Protein AF-A0A848Y0J2-F1 (afdb_monomer_lite)

Radius of gyration: 20.8 Å; chains: 1; bounding box: 48×44×58 Å

Structure (mmCIF, N/CA/C/O backbone):
data_AF-A0A848Y0J2-F1
#
_entry.id   AF-A0A848Y0J2-F1
#
loop_
_atom_site.group_PDB
_atom_site.id
_atom_site.type_symbol
_atom_site.label_atom_id
_atom_site.label_alt_id
_atom_site.label_comp_id
_atom_site.label_asym_id
_atom_site.label_entity_id
_atom_site.label_seq_id
_atom_site.pdbx_PDB_ins_code
_atom_site.Cartn_x
_atom_site.Cartn_y
_atom_site.Cartn_z
_atom_site.occupancy
_atom_site.B_iso_or_equiv
_atom_site.auth_seq_id
_atom_site.auth_comp_id
_atom_site.auth_asym_id
_atom_site.auth_atom_id
_atom_site.pdbx_PDB_model_num
ATOM 1 N N . MET A 1 1 ? 10.340 27.818 -25.728 1.00 48.72 1 MET A N 1
ATOM 2 C CA . MET A 1 1 ? 9.865 27.566 -24.348 1.00 48.72 1 MET A CA 1
ATOM 3 C C . MET A 1 1 ? 10.819 26.654 -23.584 1.00 48.72 1 MET A C 1
ATOM 5 O O . MET A 1 1 ? 11.176 27.003 -22.471 1.00 48.72 1 MET A O 1
ATOM 9 N N . THR A 1 2 ? 11.301 25.561 -24.183 1.00 57.06 2 THR A N 1
ATOM 10 C CA . THR A 1 2 ? 12.218 24.580 -23.565 1.00 57.06 2 THR A CA 1
ATOM 11 C C . THR A 1 2 ? 13.546 25.175 -23.083 1.00 57.06 2 THR A C 1
ATOM 13 O O . THR A 1 2 ? 13.968 24.907 -21.967 1.00 57.06 2 THR A O 1
ATOM 16 N N . THR A 1 3 ? 14.158 26.064 -23.869 1.00 60.12 3 THR A N 1
ATOM 17 C CA . THR A 1 3 ? 15.457 26.686 -23.551 1.00 60.12 3 THR A CA 1
ATOM 18 C C . THR A 1 3 ? 15.403 27.657 -22.369 1.00 60.12 3 THR A C 1
ATOM 20 O O . THR A 1 3 ? 16.373 27.768 -21.634 1.00 60.12 3 THR A O 1
ATOM 23 N N . ALA A 1 4 ? 14.269 28.342 -22.171 1.00 64.88 4 ALA A N 1
ATOM 24 C CA . ALA A 1 4 ? 14.074 29.238 -21.028 1.00 64.88 4 ALA A CA 1
ATOM 25 C C . ALA A 1 4 ? 13.866 28.441 -19.729 1.00 64.88 4 ALA A C 1
ATOM 27 O O . ALA A 1 4 ? 14.497 28.740 -18.729 1.00 64.88 4 ALA A O 1
ATOM 28 N N . ARG A 1 5 ? 13.076 27.356 -19.775 1.00 72.69 5 ARG A N 1
ATOM 29 C CA . ARG A 1 5 ? 12.886 26.464 -18.617 1.00 72.69 5 ARG A CA 1
ATOM 30 C C . ARG A 1 5 ? 14.170 25.750 -18.193 1.00 72.69 5 ARG A C 1
ATOM 32 O O . ARG A 1 5 ? 14.392 25.583 -17.003 1.00 72.69 5 ARG A O 1
ATOM 39 N N . LEU A 1 6 ? 15.006 25.339 -19.151 1.00 78.19 6 LEU A N 1
ATOM 40 C CA . LEU A 1 6 ? 16.312 24.749 -18.845 1.00 78.19 6 LEU A CA 1
ATOM 41 C C . LEU A 1 6 ? 17.230 25.768 -18.159 1.00 78.19 6 LEU A C 1
ATOM 43 O O . LEU A 1 6 ? 17.868 25.432 -17.171 1.00 78.19 6 LEU A O 1
ATOM 47 N N . HIS A 1 7 ? 17.256 27.012 -18.647 1.00 82.88 7 HIS A N 1
ATOM 48 C CA . HIS A 1 7 ? 18.025 28.085 -18.017 1.00 82.88 7 HIS A CA 1
ATOM 49 C C . HIS A 1 7 ? 17.586 28.316 -16.562 1.00 82.88 7 HIS A C 1
ATOM 51 O O . HIS A 1 7 ? 18.431 28.321 -15.673 1.00 82.88 7 HIS A O 1
ATOM 57 N N . ASP A 1 8 ? 16.279 28.432 -16.311 1.00 82.38 8 ASP A N 1
ATOM 58 C CA . ASP A 1 8 ? 15.740 28.641 -14.959 1.00 82.38 8 ASP A CA 1
ATOM 59 C C . ASP A 1 8 ? 16.061 27.461 -14.017 1.00 82.38 8 ASP A C 1
ATOM 61 O O . ASP A 1 8 ? 16.362 27.661 -12.837 1.00 82.38 8 ASP A O 1
ATOM 65 N N . LEU A 1 9 ? 16.034 26.225 -14.536 1.00 77.38 9 LEU A N 1
ATOM 66 C CA . LEU A 1 9 ? 16.394 25.012 -13.793 1.00 77.38 9 LEU A CA 1
ATOM 67 C C . LEU A 1 9 ? 17.883 24.998 -13.417 1.00 77.38 9 LEU A C 1
ATOM 69 O O . LEU A 1 9 ? 18.218 24.738 -12.263 1.00 77.38 9 LEU A O 1
ATOM 73 N N . VAL A 1 10 ? 18.764 25.309 -14.373 1.00 81.50 10 VAL A N 1
ATOM 74 C CA . VAL A 1 10 ? 20.219 25.376 -14.160 1.00 81.50 10 VAL A CA 1
ATOM 75 C C . VAL A 1 10 ? 20.570 26.484 -13.168 1.00 81.50 10 VAL A C 1
ATOM 77 O O . VAL A 1 10 ? 21.342 26.247 -12.241 1.00 81.50 10 VAL A O 1
ATOM 80 N N . GLU A 1 11 ? 19.971 27.669 -13.305 1.00 85.19 11 GLU A N 1
ATOM 81 C CA . GLU A 1 11 ? 20.176 28.786 -12.376 1.00 85.19 11 GLU A CA 1
ATOM 82 C C . GLU A 1 11 ? 19.731 28.416 -10.951 1.00 85.19 11 GLU A C 1
ATOM 84 O O . GLU A 1 11 ? 20.454 28.667 -9.984 1.00 85.19 11 GLU A O 1
ATOM 89 N N . SER A 1 12 ? 18.583 27.746 -10.818 1.00 79.06 12 SER A N 1
ATOM 90 C CA . SER A 1 12 ? 18.070 27.282 -9.524 1.00 79.06 12 SER A CA 1
ATOM 91 C C . SER A 1 12 ? 18.973 26.219 -8.891 1.00 79.06 12 SER A C 1
ATOM 93 O O . SER A 1 12 ? 19.293 26.315 -7.706 1.00 79.06 12 SER A O 1
ATOM 95 N N . ALA A 1 13 ? 19.428 25.233 -9.671 1.00 77.75 13 ALA A N 1
ATOM 96 C CA . ALA A 1 13 ? 20.343 24.194 -9.202 1.00 77.75 13 ALA A CA 1
ATOM 97 C C . ALA A 1 13 ? 21.674 24.797 -8.723 1.00 77.75 13 ALA A C 1
ATOM 99 O O . ALA A 1 13 ? 22.128 24.494 -7.619 1.00 77.75 13 ALA A O 1
ATOM 100 N N . GLN A 1 14 ? 22.247 25.734 -9.489 1.00 81.69 14 GLN A N 1
ATOM 101 C CA . GLN A 1 14 ? 23.466 26.454 -9.111 1.00 81.69 14 GLN A CA 1
ATOM 102 C C . GLN A 1 14 ? 23.286 27.267 -7.825 1.00 81.69 14 GLN A C 1
ATOM 104 O O . GLN A 1 14 ? 24.146 27.220 -6.945 1.00 81.69 14 GLN A O 1
ATOM 109 N N . ALA A 1 15 ? 22.167 27.986 -7.687 1.00 77.56 15 ALA A N 1
ATOM 110 C CA . ALA A 1 15 ? 21.864 28.768 -6.489 1.00 77.56 15 ALA A CA 1
ATOM 111 C C . ALA A 1 15 ? 21.729 27.893 -5.231 1.00 77.56 15 ALA A C 1
ATOM 113 O O . ALA A 1 15 ? 22.078 28.330 -4.134 1.00 77.56 15 ALA A O 1
ATOM 114 N N . LEU A 1 16 ? 21.249 26.659 -5.394 1.00 76.44 16 LEU A N 1
ATOM 115 C CA . LEU A 1 16 ? 21.082 25.679 -4.321 1.00 76.44 16 LEU A CA 1
ATOM 116 C C . LEU A 1 16 ? 22.319 24.790 -4.106 1.00 76.44 16 LEU A C 1
ATOM 118 O O . LEU A 1 16 ? 22.338 24.000 -3.166 1.00 76.44 16 LEU A O 1
ATOM 122 N N . GLY A 1 17 ? 23.359 24.924 -4.937 1.00 77.31 17 GLY A N 1
ATOM 123 C CA . GLY A 1 17 ? 24.564 24.091 -4.871 1.00 77.31 17 GLY A CA 1
ATOM 124 C C . GLY A 1 17 ? 24.330 22.628 -5.267 1.00 77.31 17 GLY A C 1
ATOM 125 O O . GLY A 1 17 ? 25.071 21.756 -4.818 1.00 77.31 17 GLY A O 1
ATOM 126 N N . VAL A 1 18 ? 23.302 22.362 -6.075 1.00 73.75 18 VAL A N 1
ATOM 127 C CA . VAL A 1 18 ? 22.933 21.031 -6.574 1.00 73.75 18 VAL A CA 1
ATOM 128 C C . VAL A 1 18 ? 23.641 20.768 -7.905 1.00 73.75 18 VAL A C 1
ATOM 130 O O . VAL A 1 18 ? 23.617 21.610 -8.803 1.00 73.75 18 VAL A O 1
ATOM 133 N N . GLU A 1 19 ? 24.274 19.601 -8.037 1.00 75.94 19 GLU A N 1
ATOM 134 C CA . GLU A 1 19 ? 24.889 19.153 -9.292 1.00 75.94 19 GLU A CA 1
ATOM 135 C C . GLU A 1 19 ? 23.803 18.671 -10.267 1.00 75.94 19 GLU A C 1
ATOM 137 O O . GLU A 1 19 ? 22.929 17.890 -9.895 1.00 75.94 19 GLU A O 1
ATOM 142 N N . LEU A 1 20 ? 23.848 19.154 -11.511 1.00 76.38 20 LEU A N 1
ATOM 143 C CA . LEU A 1 20 ? 22.883 18.830 -12.560 1.00 76.38 20 LEU A CA 1
ATOM 144 C C . LEU A 1 20 ? 23.630 18.556 -13.869 1.00 76.38 20 LEU A C 1
ATOM 146 O O . LEU A 1 20 ? 24.424 19.390 -14.307 1.00 76.38 20 LEU A O 1
ATOM 150 N N . ASP A 1 21 ? 23.346 17.426 -14.516 1.00 80.00 21 ASP A N 1
ATOM 151 C CA . ASP A 1 21 ? 23.777 17.190 -15.895 1.00 80.00 21 ASP A CA 1
ATOM 152 C C . ASP A 1 21 ? 22.840 17.950 -16.845 1.00 80.00 21 ASP A C 1
ATOM 154 O O . ASP A 1 21 ? 21.666 17.610 -17.014 1.00 80.00 21 ASP A O 1
ATOM 158 N N . GLU A 1 22 ? 23.349 19.027 -17.445 1.00 79.25 22 GLU A N 1
ATOM 159 C CA . GLU A 1 22 ? 22.557 19.895 -18.321 1.00 79.25 22 GLU A CA 1
ATOM 160 C C . GLU A 1 22 ? 22.029 19.165 -19.563 1.00 79.25 22 GLU A C 1
ATOM 162 O O . GLU A 1 22 ? 20.956 19.511 -20.061 1.00 79.25 22 GLU A O 1
ATOM 167 N N . GLN A 1 23 ? 22.759 18.164 -20.067 1.00 76.62 23 GLN A N 1
ATOM 168 C CA . GLN A 1 23 ? 22.362 17.419 -21.256 1.00 76.62 23 GLN A CA 1
ATOM 169 C C . GLN A 1 23 ? 21.233 16.443 -20.923 1.00 76.62 23 GLN A C 1
ATOM 171 O O . GLN A 1 23 ? 20.231 16.413 -21.636 1.00 76.62 23 GLN A O 1
ATOM 176 N N . GLU A 1 24 ? 21.346 15.707 -19.817 1.00 72.56 24 GLU A N 1
ATOM 177 C CA . GLU A 1 24 ? 20.284 14.813 -19.345 1.00 72.56 24 GLU A CA 1
ATOM 178 C C . GLU A 1 24 ? 19.013 15.599 -18.986 1.00 72.56 24 GLU A C 1
ATOM 180 O O . GLU A 1 24 ? 17.907 15.219 -19.382 1.00 72.56 24 GLU A O 1
ATOM 185 N N . ALA A 1 25 ? 19.161 16.756 -18.332 1.00 72.31 25 ALA A N 1
ATOM 186 C CA . ALA A 1 25 ? 18.047 17.651 -18.029 1.00 72.31 25 ALA A CA 1
ATOM 187 C C . ALA A 1 25 ? 17.377 18.204 -19.301 1.00 72.31 25 ALA A C 1
ATOM 189 O O . ALA A 1 25 ? 16.146 18.291 -19.373 1.00 72.31 25 ALA A O 1
ATOM 190 N N . ALA A 1 26 ? 18.162 18.566 -20.321 1.00 77.00 26 ALA A N 1
ATOM 191 C CA . ALA A 1 26 ? 17.641 19.026 -21.606 1.00 77.00 26 ALA A CA 1
ATOM 192 C C . ALA A 1 26 ? 16.875 17.920 -22.344 1.00 77.00 26 ALA A C 1
ATOM 194 O O . ALA A 1 26 ? 15.781 18.176 -22.857 1.00 77.00 26 ALA A O 1
ATOM 195 N N . ASP A 1 27 ? 17.417 16.701 -22.367 1.00 71.00 27 ASP A N 1
ATOM 196 C CA . ASP A 1 27 ? 16.794 15.538 -22.999 1.00 71.00 27 ASP A CA 1
ATOM 197 C C . ASP A 1 27 ? 15.482 15.165 -22.289 1.00 71.00 27 ASP A C 1
ATOM 199 O O . ASP A 1 27 ? 14.464 14.914 -22.942 1.00 71.00 27 ASP A O 1
ATOM 203 N N . TRP A 1 28 ? 15.460 15.235 -20.955 1.00 70.31 28 TRP A N 1
ATOM 204 C CA . TRP A 1 28 ? 14.254 15.042 -20.151 1.00 70.31 28 TRP A CA 1
ATOM 205 C C . TRP A 1 28 ? 13.188 16.115 -20.437 1.00 70.31 28 TRP A C 1
ATOM 207 O O . TRP A 1 28 ? 12.040 15.783 -20.745 1.00 70.31 28 TRP A O 1
ATOM 217 N N . LEU A 1 29 ? 13.558 17.403 -20.448 1.00 72.12 29 LEU A N 1
ATOM 218 C CA . LEU A 1 29 ? 12.645 18.507 -20.785 1.00 72.12 29 LEU A CA 1
ATOM 219 C C . LEU A 1 29 ? 12.117 18.421 -22.224 1.00 72.12 29 LEU A C 1
ATOM 221 O O . LEU A 1 29 ? 10.979 18.818 -22.496 1.00 72.12 29 LEU A O 1
ATOM 225 N N . ALA A 1 30 ? 12.930 17.938 -23.163 1.00 72.06 30 ALA A N 1
ATOM 226 C CA . ALA A 1 30 ? 12.500 17.698 -24.534 1.00 72.06 30 ALA A CA 1
ATOM 227 C C . ALA A 1 30 ? 11.462 16.570 -24.588 1.00 72.06 30 ALA A C 1
ATOM 229 O O . ALA A 1 30 ? 10.410 16.747 -25.201 1.00 72.06 30 ALA A O 1
ATOM 230 N N . ALA A 1 31 ? 11.708 15.463 -23.880 1.00 65.94 31 ALA A N 1
ATOM 231 C CA . ALA A 1 31 ? 10.774 14.349 -23.795 1.00 65.94 31 ALA A CA 1
ATOM 232 C C . ALA A 1 31 ? 9.436 14.752 -23.152 1.00 65.94 31 ALA A C 1
ATOM 234 O O . ALA A 1 31 ? 8.394 14.277 -23.600 1.00 65.94 31 ALA A O 1
ATOM 235 N N . MET A 1 32 ? 9.434 15.642 -22.154 1.00 62.00 32 MET A N 1
ATOM 236 C CA . MET A 1 32 ? 8.211 16.135 -21.503 1.00 62.00 32 MET A CA 1
ATOM 237 C C . MET A 1 32 ? 7.347 17.070 -22.358 1.00 62.00 32 MET A C 1
ATOM 239 O O . MET A 1 32 ? 6.159 17.197 -22.087 1.00 62.00 32 MET A O 1
ATOM 243 N N . ASN A 1 33 ? 7.917 17.761 -23.351 1.00 64.12 33 ASN A N 1
ATOM 244 C CA . ASN A 1 33 ? 7.161 18.686 -24.212 1.00 64.12 33 ASN A CA 1
ATOM 245 C C . ASN A 1 33 ? 6.452 17.986 -25.382 1.00 64.12 33 ASN A C 1
ATOM 247 O O . ASN A 1 33 ? 5.799 18.655 -26.185 1.00 64.12 33 ASN A O 1
ATOM 251 N N . ASP A 1 34 ? 6.605 16.670 -25.505 1.00 58.62 34 ASP A N 1
ATOM 252 C CA . ASP A 1 34 ? 5.890 15.879 -26.497 1.00 58.62 34 ASP A CA 1
ATOM 253 C C . ASP A 1 34 ? 4.421 15.709 -26.076 1.00 58.62 34 ASP A C 1
ATOM 255 O O . ASP A 1 34 ? 4.135 15.457 -24.907 1.00 58.62 34 ASP A O 1
ATOM 259 N N . ALA A 1 35 ? 3.478 15.835 -27.012 1.00 47.31 35 ALA A N 1
ATOM 260 C CA . ALA A 1 35 ? 2.038 15.791 -26.719 1.00 47.31 35 ALA A CA 1
ATOM 261 C C . ALA A 1 35 ? 1.569 14.416 -26.191 1.00 47.31 35 ALA A C 1
ATOM 263 O O . ALA A 1 35 ? 0.474 14.297 -25.651 1.00 47.31 35 ALA A O 1
ATOM 264 N N . GLU A 1 36 ? 2.411 13.387 -26.313 1.00 51.53 36 GLU A N 1
ATOM 265 C CA . GLU A 1 36 ? 2.214 12.050 -25.740 1.00 51.53 36 GLU A CA 1
ATOM 266 C C . GLU A 1 36 ? 2.763 11.909 -24.302 1.00 51.53 36 GLU A C 1
ATOM 268 O O . GLU A 1 36 ? 2.756 10.813 -23.744 1.00 51.53 36 GLU A O 1
ATOM 273 N N . ALA A 1 37 ? 3.256 12.983 -23.669 1.00 52.59 37 ALA A N 1
ATOM 274 C CA . ALA A 1 37 ? 3.817 12.940 -22.313 1.00 52.59 37 ALA A CA 1
ATOM 275 C C . ALA A 1 37 ? 2.802 12.561 -21.217 1.00 52.59 37 ALA A C 1
ATOM 277 O O . ALA A 1 37 ? 3.225 12.046 -20.184 1.00 52.59 37 ALA A O 1
ATOM 278 N N . GLU A 1 38 ? 1.502 12.756 -21.464 1.00 55.62 38 GLU A N 1
ATOM 279 C CA . GLU A 1 38 ? 0.394 12.348 -20.579 1.00 55.62 38 GLU A CA 1
ATOM 280 C C . GLU A 1 38 ? -0.001 10.868 -20.747 1.00 55.62 38 GLU A C 1
ATOM 282 O O . GLU A 1 38 ? -0.861 10.349 -20.032 1.00 55.62 38 GLU A O 1
ATOM 287 N N . ALA A 1 39 ? 0.599 10.159 -21.708 1.00 67.62 39 ALA A N 1
ATOM 288 C CA . ALA A 1 39 ? 0.189 8.804 -22.032 1.00 67.62 39 ALA A CA 1
ATOM 289 C C . ALA A 1 39 ? 0.731 7.780 -21.025 1.00 67.62 39 ALA A C 1
ATOM 291 O O . ALA A 1 39 ? 1.914 7.751 -20.667 1.00 67.62 39 ALA A O 1
ATOM 292 N N . LEU A 1 40 ? -0.148 6.861 -20.631 1.00 83.56 40 LEU A N 1
ATOM 293 C CA . LEU A 1 40 ? 0.242 5.579 -20.063 1.00 83.56 40 LEU A CA 1
ATOM 294 C C . LEU A 1 40 ? 1.104 4.825 -21.083 1.00 83.56 40 LEU A C 1
ATOM 296 O O . LEU A 1 40 ? 0.686 4.624 -22.224 1.00 83.56 40 LEU A O 1
ATOM 300 N N . GLN A 1 41 ? 2.283 4.372 -20.672 1.00 88.12 41 GLN A N 1
ATOM 301 C CA . GLN A 1 41 ? 3.187 3.610 -21.525 1.00 88.12 41 GLN A CA 1
ATOM 302 C C . GLN A 1 41 ? 3.392 2.201 -20.964 1.00 88.12 41 GLN A C 1
ATOM 304 O O . GLN A 1 41 ? 3.408 1.983 -19.753 1.00 88.12 41 GLN A O 1
ATOM 309 N N . VAL A 1 42 ? 3.537 1.231 -21.867 1.00 88.75 42 VAL A N 1
ATOM 310 C CA . VAL A 1 42 ? 3.822 -0.168 -21.537 1.00 88.75 42 VAL A CA 1
ATOM 311 C C . VAL A 1 42 ? 5.205 -0.524 -22.063 1.00 88.75 42 VAL A C 1
ATOM 313 O O . VAL A 1 42 ? 5.462 -0.440 -23.264 1.00 88.75 42 VAL A O 1
ATOM 316 N N . ASP A 1 43 ? 6.080 -0.977 -21.174 1.00 91.44 43 ASP A N 1
ATOM 317 C CA . ASP A 1 43 ? 7.326 -1.639 -21.535 1.00 91.44 43 ASP A CA 1
ATOM 318 C C . ASP A 1 43 ? 7.070 -3.149 -21.614 1.00 91.44 43 ASP A C 1
ATOM 320 O O . ASP A 1 43 ? 7.154 -3.895 -20.631 1.00 91.44 43 ASP A O 1
ATOM 324 N N . ALA A 1 44 ? 6.732 -3.608 -22.818 1.00 88.31 44 ALA A N 1
ATOM 325 C CA . ALA A 1 44 ? 6.452 -5.015 -23.077 1.00 88.31 44 ALA A CA 1
ATOM 326 C C . ALA A 1 44 ? 7.687 -5.918 -22.907 1.00 88.31 44 ALA A C 1
ATOM 328 O O . ALA A 1 44 ? 7.527 -7.106 -22.634 1.00 88.31 44 ALA A O 1
ATOM 329 N N . ALA A 1 45 ? 8.904 -5.381 -23.058 1.00 91.50 45 ALA A N 1
ATOM 330 C CA . ALA A 1 45 ? 10.129 -6.167 -22.935 1.00 91.50 45 ALA A CA 1
ATOM 331 C C . ALA A 1 45 ? 10.385 -6.576 -21.479 1.00 91.50 45 ALA A C 1
ATOM 333 O O . ALA A 1 45 ? 10.834 -7.693 -21.219 1.00 91.50 45 ALA A O 1
ATOM 334 N N . HIS A 1 46 ? 10.052 -5.696 -20.534 1.00 93.81 46 HIS A N 1
ATOM 335 C CA . HIS A 1 46 ? 10.251 -5.940 -19.104 1.00 93.81 46 HIS A CA 1
ATOM 336 C C . HIS A 1 46 ? 8.955 -6.297 -18.356 1.00 93.81 46 HIS A C 1
ATOM 338 O O . HIS A 1 46 ? 9.005 -6.765 -17.212 1.00 93.81 46 HIS A O 1
ATOM 344 N N . GLY A 1 47 ? 7.797 -6.148 -19.005 1.00 93.69 47 GLY A N 1
ATOM 345 C CA . GLY A 1 47 ? 6.486 -6.459 -18.437 1.00 93.69 47 GLY A CA 1
ATOM 346 C C . GLY A 1 47 ? 6.074 -5.469 -17.351 1.00 93.69 47 GLY A C 1
ATOM 347 O O . GLY A 1 47 ? 5.508 -5.882 -16.342 1.00 93.69 47 GLY A O 1
ATOM 348 N N . VAL A 1 48 ? 6.415 -4.192 -17.532 1.00 95.38 48 VAL A N 1
ATOM 349 C CA . VAL A 1 48 ? 6.054 -3.090 -16.628 1.00 95.38 48 VAL A CA 1
ATOM 350 C C . VAL A 1 48 ? 5.281 -2.023 -17.392 1.00 95.38 48 VAL A C 1
ATOM 352 O O . VAL A 1 48 ? 5.329 -1.966 -18.622 1.00 95.38 48 VAL A O 1
ATOM 355 N N . PHE A 1 49 ? 4.546 -1.181 -16.678 1.00 93.94 49 PHE A N 1
ATOM 356 C CA . PHE A 1 49 ? 3.847 -0.046 -17.273 1.00 93.94 49 PHE A CA 1
ATOM 357 C C . PHE A 1 49 ? 3.727 1.096 -16.264 1.00 93.94 49 PHE A C 1
ATOM 359 O O . PHE A 1 49 ? 3.924 0.897 -15.070 1.00 93.94 49 PHE A O 1
ATOM 366 N N . GLY A 1 50 ? 3.411 2.295 -16.729 1.00 91.75 50 GLY A N 1
ATOM 367 C CA . GLY A 1 50 ? 3.279 3.461 -15.863 1.00 91.75 50 GLY A CA 1
ATOM 368 C C . GLY A 1 50 ? 3.133 4.735 -16.671 1.00 91.75 50 GLY A C 1
ATOM 369 O O . GLY A 1 50 ? 3.075 4.703 -17.905 1.00 91.75 50 GLY A O 1
ATOM 370 N N . HIS A 1 51 ? 3.069 5.865 -15.977 1.00 88.19 51 HIS A N 1
ATOM 371 C CA . HIS A 1 51 ? 3.101 7.157 -16.648 1.00 88.19 51 HIS A CA 1
ATOM 372 C C . HIS A 1 51 ? 4.418 7.299 -17.430 1.00 88.19 51 HIS A C 1
ATOM 374 O O . HIS A 1 51 ? 5.481 6.934 -16.920 1.00 88.19 51 HIS A O 1
ATOM 380 N N . ARG A 1 52 ? 4.374 7.830 -18.660 1.00 84.31 52 ARG A N 1
ATOM 381 C CA . ARG A 1 52 ? 5.558 7.933 -19.535 1.00 84.31 52 ARG A CA 1
ATOM 382 C C . ARG A 1 52 ? 6.749 8.599 -18.846 1.00 84.31 52 ARG A C 1
ATOM 384 O O . ARG A 1 52 ? 7.870 8.120 -18.970 1.00 84.31 52 ARG A O 1
ATOM 391 N N . VAL A 1 53 ? 6.508 9.668 -18.084 1.00 82.06 53 VAL A N 1
ATOM 392 C CA . VAL A 1 53 ? 7.568 10.368 -17.332 1.00 82.06 53 VAL A CA 1
ATOM 393 C C . VAL A 1 53 ? 8.254 9.447 -16.315 1.00 82.06 53 VAL A C 1
ATOM 395 O O . VAL A 1 53 ? 9.479 9.443 -16.249 1.00 82.06 53 VAL A O 1
ATOM 398 N N . ALA A 1 54 ? 7.497 8.626 -15.580 1.00 86.38 54 ALA A N 1
ATOM 399 C CA . ALA A 1 54 ? 8.066 7.673 -14.627 1.00 86.38 54 ALA A CA 1
ATOM 400 C C . ALA A 1 54 ? 8.868 6.571 -15.342 1.00 86.38 54 ALA A C 1
ATOM 402 O O . ALA A 1 54 ? 9.966 6.218 -14.922 1.00 86.38 54 ALA A O 1
ATOM 403 N N . LEU A 1 55 ? 8.368 6.063 -16.474 1.00 88.25 55 LEU A N 1
ATOM 404 C CA . LEU A 1 55 ? 9.069 5.028 -17.241 1.00 88.25 55 LEU A CA 1
ATOM 405 C C . LEU A 1 55 ? 10.346 5.520 -17.931 1.00 88.25 55 LEU A C 1
ATOM 407 O O . LEU A 1 55 ? 11.276 4.731 -18.100 1.00 88.25 55 LEU A O 1
ATOM 411 N N . LEU A 1 56 ? 10.423 6.798 -18.309 1.00 86.12 56 LEU A N 1
ATOM 412 C CA . LEU A 1 56 ? 11.653 7.386 -18.851 1.00 86.12 56 LEU A CA 1
ATOM 413 C C . LEU A 1 56 ? 12.801 7.349 -17.836 1.00 86.12 56 LEU A C 1
ATOM 415 O O . LEU A 1 56 ? 13.946 7.131 -18.236 1.00 86.12 56 LEU A O 1
ATOM 419 N N . ASP A 1 57 ? 12.487 7.524 -16.553 1.00 84.69 57 ASP A N 1
ATOM 420 C CA . ASP A 1 57 ? 13.443 7.518 -15.442 1.00 84.69 57 ASP A CA 1
ATOM 421 C C . ASP A 1 57 ? 13.677 6.114 -14.844 1.00 84.69 57 ASP A C 1
ATOM 423 O O . ASP A 1 57 ? 14.645 5.868 -14.128 1.00 84.69 57 ASP A O 1
ATOM 427 N N . PHE A 1 58 ? 12.827 5.138 -15.161 1.00 88.50 58 PHE A N 1
ATOM 428 C CA . PHE A 1 58 ? 12.953 3.783 -14.631 1.00 88.50 58 PHE A CA 1
ATOM 429 C C . PHE A 1 58 ? 14.166 3.025 -15.223 1.00 88.50 58 PHE A C 1
ATOM 431 O O . PHE A 1 58 ? 14.414 3.035 -16.437 1.00 88.50 58 PHE A O 1
ATOM 438 N N . ASP A 1 59 ? 14.932 2.330 -14.368 1.00 88.31 59 ASP A N 1
ATOM 439 C CA . ASP A 1 59 ? 15.997 1.396 -14.772 1.00 88.31 59 ASP A CA 1
ATOM 440 C C . ASP A 1 59 ? 15.545 -0.051 -14.489 1.00 88.31 59 ASP A C 1
ATOM 442 O O . ASP A 1 59 ? 15.497 -0.484 -13.329 1.00 88.31 59 ASP A O 1
ATOM 446 N N . PRO A 1 60 ? 15.260 -0.852 -15.533 1.00 89.75 60 PRO A N 1
ATOM 447 C CA . PRO A 1 60 ? 14.768 -2.213 -15.364 1.00 89.75 60 PRO A CA 1
ATOM 448 C C . PRO A 1 60 ? 15.808 -3.181 -14.780 1.00 89.75 60 PRO A C 1
ATOM 450 O O . PRO A 1 60 ? 15.439 -4.295 -14.403 1.00 89.75 60 PRO A O 1
ATOM 453 N N . LYS A 1 61 ? 17.092 -2.807 -14.644 1.00 89.75 61 LYS A N 1
ATOM 454 C CA . LYS A 1 61 ? 18.119 -3.681 -14.038 1.00 89.75 61 LYS A CA 1
ATOM 455 C C . LYS A 1 61 ? 17.761 -4.119 -12.619 1.00 89.75 61 LYS A C 1
ATOM 457 O O . LYS A 1 61 ? 18.077 -5.240 -12.231 1.00 89.75 61 LYS A O 1
ATOM 462 N N . ALA A 1 62 ? 17.088 -3.258 -11.854 1.00 87.44 62 ALA A N 1
ATOM 463 C CA . ALA A 1 62 ? 16.670 -3.548 -10.483 1.00 87.44 62 ALA A CA 1
ATOM 464 C C . ALA A 1 62 ? 15.354 -4.345 -10.393 1.00 87.44 62 ALA A C 1
ATOM 466 O O . ALA A 1 62 ? 14.953 -4.752 -9.303 1.00 87.44 62 ALA A O 1
ATOM 467 N N . LEU A 1 63 ? 14.669 -4.595 -11.513 1.00 92.06 63 LEU A N 1
ATOM 468 C CA . LEU A 1 63 ? 13.305 -5.127 -11.519 1.00 92.06 63 LEU A CA 1
ATOM 469 C C . LEU A 1 63 ? 13.186 -6.508 -10.859 1.00 92.06 63 LEU A C 1
ATOM 471 O O . LEU A 1 63 ? 12.191 -6.787 -10.192 1.00 92.06 63 LEU A O 1
ATOM 475 N N . GLY A 1 64 ? 14.199 -7.369 -11.006 1.00 93.56 64 GLY A N 1
ATOM 476 C CA . GLY A 1 64 ? 14.230 -8.681 -10.352 1.00 93.56 64 GLY A CA 1
ATOM 477 C C . GLY A 1 64 ? 14.182 -8.571 -8.825 1.00 93.56 64 GLY A C 1
ATOM 478 O O . GLY A 1 64 ? 13.345 -9.214 -8.187 1.00 93.56 64 GLY A O 1
ATOM 479 N N . ARG A 1 65 ? 15.022 -7.695 -8.257 1.00 92.56 65 ARG A N 1
ATOM 480 C CA . ARG A 1 65 ? 15.052 -7.369 -6.825 1.00 92.56 65 ARG A CA 1
ATOM 481 C C . ARG A 1 65 ? 13.727 -6.795 -6.348 1.00 92.56 65 ARG A C 1
ATOM 483 O O . ARG A 1 65 ? 13.163 -7.272 -5.367 1.00 92.56 65 ARG A O 1
ATOM 490 N N . LEU A 1 66 ? 13.217 -5.799 -7.065 1.00 94.25 66 LEU A N 1
ATOM 491 C CA . LEU A 1 66 ? 11.988 -5.095 -6.705 1.00 94.25 66 LEU A CA 1
ATOM 492 C C . LEU A 1 66 ? 10.781 -6.041 -6.733 1.00 94.25 66 LEU A C 1
ATOM 494 O O . LEU A 1 66 ? 10.000 -6.085 -5.792 1.00 94.25 66 LEU A O 1
ATOM 498 N N . ARG A 1 67 ? 10.680 -6.928 -7.728 1.00 96.31 67 ARG A N 1
ATOM 499 C CA . ARG A 1 67 ? 9.651 -7.981 -7.738 1.00 96.31 67 ARG A CA 1
ATOM 500 C C . ARG A 1 67 ? 9.818 -8.987 -6.594 1.00 96.31 67 ARG A C 1
ATOM 502 O O . ARG A 1 67 ? 8.819 -9.508 -6.103 1.00 96.31 67 ARG A O 1
ATOM 509 N N . ALA A 1 68 ? 11.043 -9.288 -6.157 1.00 95.31 68 ALA A N 1
ATOM 510 C CA . ALA A 1 68 ? 11.271 -10.176 -5.015 1.00 95.31 68 ALA A CA 1
ATOM 511 C C . ALA A 1 68 ? 10.776 -9.559 -3.695 1.00 95.31 68 ALA A C 1
ATOM 513 O O . ALA A 1 68 ? 10.103 -10.247 -2.929 1.00 95.31 68 ALA A O 1
ATOM 514 N N . ILE A 1 69 ? 11.034 -8.266 -3.470 1.00 96.00 69 ILE A N 1
ATOM 515 C CA . ILE A 1 69 ? 10.489 -7.515 -2.326 1.00 96.00 69 ILE A CA 1
ATOM 516 C C . ILE A 1 69 ? 8.965 -7.365 -2.462 1.00 96.00 69 ILE A C 1
ATOM 518 O O . ILE A 1 69 ? 8.238 -7.589 -1.496 1.00 96.00 69 ILE A O 1
ATOM 522 N N . GLY A 1 70 ? 8.462 -7.109 -3.673 1.00 96.69 70 GLY A N 1
ATOM 523 C CA . GLY A 1 70 ? 7.033 -7.031 -3.988 1.00 96.69 70 GLY A CA 1
ATOM 524 C C . GLY A 1 70 ? 6.227 -8.254 -3.532 1.00 96.69 70 GLY A C 1
ATOM 525 O O . GLY A 1 70 ? 5.119 -8.106 -3.026 1.00 96.69 70 GLY A O 1
ATOM 526 N N . LYS A 1 71 ? 6.800 -9.465 -3.603 1.00 96.25 71 LYS A N 1
ATOM 527 C CA . LYS A 1 71 ? 6.166 -10.697 -3.081 1.00 96.25 71 LYS A CA 1
ATOM 528 C C . LYS A 1 71 ? 5.979 -10.684 -1.560 1.00 96.25 71 LYS A C 1
ATOM 530 O O . LYS A 1 71 ? 5.060 -11.313 -1.041 1.00 96.25 71 LYS A O 1
ATOM 535 N N . ILE A 1 72 ? 6.851 -9.985 -0.836 1.00 97.25 72 ILE A N 1
ATOM 536 C CA . ILE A 1 72 ? 6.773 -9.851 0.622 1.00 97.25 72 ILE A CA 1
ATOM 537 C C . ILE A 1 72 ? 5.711 -8.824 0.994 1.00 97.25 72 ILE A C 1
ATOM 539 O O . ILE A 1 72 ? 4.909 -9.103 1.878 1.00 97.25 72 ILE A O 1
ATOM 543 N N . VAL A 1 73 ? 5.655 -7.684 0.305 1.00 97.25 73 VAL A N 1
ATOM 544 C CA . VAL A 1 73 ? 4.819 -6.547 0.730 1.00 97.25 73 VAL A CA 1
ATOM 545 C C . VAL A 1 73 ? 3.424 -6.521 0.092 1.00 97.25 73 VAL A C 1
ATOM 547 O O . VAL A 1 73 ? 2.470 -6.071 0.722 1.00 97.25 73 VAL A O 1
ATOM 550 N N . GLY A 1 74 ? 3.273 -7.053 -1.124 1.00 97.56 74 GLY A N 1
ATOM 551 C CA . GLY A 1 74 ? 2.031 -7.001 -1.899 1.00 97.56 74 GLY A CA 1
ATOM 552 C C . GLY A 1 74 ? 0.948 -7.965 -1.411 1.00 97.56 74 GLY A C 1
ATOM 553 O O . GLY A 1 74 ? 1.235 -9.107 -1.045 1.00 97.56 74 GLY A O 1
ATOM 554 N N . ILE A 1 75 ? -0.310 -7.533 -1.440 1.00 97.50 75 ILE A N 1
ATOM 555 C CA . ILE A 1 75 ? -1.482 -8.406 -1.313 1.00 97.50 75 ILE A CA 1
ATOM 556 C C . ILE A 1 75 ? -1.663 -9.194 -2.610 1.00 97.50 75 ILE A C 1
ATOM 558 O O . ILE A 1 75 ? -1.554 -8.640 -3.700 1.00 97.50 75 ILE A O 1
ATOM 562 N N . GLU A 1 76 ? -1.936 -10.491 -2.506 1.00 95.38 76 GLU A N 1
ATOM 563 C CA . GLU A 1 76 ? -2.220 -11.318 -3.677 1.00 95.38 76 GLU A CA 1
ATOM 564 C C . GLU A 1 76 ? -3.674 -11.156 -4.135 1.00 95.38 76 GLU A C 1
ATOM 566 O O . GLU A 1 76 ? -4.599 -11.111 -3.318 1.00 95.38 76 GLU A O 1
ATOM 571 N N . ALA A 1 77 ? -3.881 -11.131 -5.452 1.00 96.00 77 ALA A N 1
ATOM 572 C CA . ALA A 1 77 ? -5.211 -11.208 -6.040 1.00 96.00 77 ALA A CA 1
ATOM 573 C C . ALA A 1 77 ? -5.913 -12.528 -5.668 1.00 96.00 77 ALA A C 1
ATOM 575 O O . ALA A 1 77 ? -5.291 -13.589 -5.583 1.00 96.00 77 ALA A O 1
ATOM 576 N N . ARG A 1 78 ? -7.238 -12.476 -5.508 1.00 96.19 78 ARG A N 1
ATOM 577 C CA . ARG A 1 78 ? -8.109 -13.632 -5.240 1.00 96.19 78 ARG A CA 1
ATOM 578 C C . ARG A 1 78 ? -9.303 -13.613 -6.185 1.00 96.19 78 ARG A C 1
ATOM 580 O O . ARG A 1 78 ? -10.377 -13.143 -5.802 1.00 96.19 78 ARG A O 1
ATOM 587 N N . PRO A 1 79 ? -9.145 -14.093 -7.427 1.00 92.06 79 PRO A N 1
ATOM 588 C CA . PRO A 1 79 ? -10.243 -14.103 -8.378 1.00 92.06 79 PRO A CA 1
ATOM 589 C C . PRO A 1 79 ? -11.436 -14.940 -7.873 1.00 92.06 79 PRO A C 1
ATOM 591 O O . PRO A 1 79 ? -11.225 -16.008 -7.296 1.00 92.06 79 PRO A O 1
ATOM 594 N N . PRO A 1 80 ? -12.683 -14.498 -8.113 1.00 93.69 80 PRO A N 1
ATOM 595 C CA . PRO A 1 80 ? -13.050 -13.266 -8.819 1.00 93.69 80 PRO A CA 1
ATOM 596 C C . PRO A 1 80 ? -13.139 -12.016 -7.917 1.00 93.69 80 PRO A C 1
ATOM 598 O O . PRO A 1 80 ? -13.444 -10.946 -8.429 1.00 93.69 80 PRO A O 1
ATOM 601 N N . HIS A 1 81 ? -12.920 -12.137 -6.605 1.00 96.31 81 HIS A N 1
ATOM 602 C CA . HIS A 1 81 ? -13.316 -11.132 -5.608 1.00 96.31 81 HIS A CA 1
ATOM 603 C C . HIS A 1 81 ? -12.286 -10.038 -5.331 1.00 96.31 81 HIS A C 1
ATOM 605 O O . HIS A 1 81 ? -12.678 -8.929 -4.994 1.00 96.31 81 HIS A O 1
ATOM 611 N N . VAL A 1 82 ? -10.990 -10.331 -5.444 1.00 98.31 82 VAL A N 1
ATOM 612 C CA . VAL A 1 82 ? -9.924 -9.361 -5.160 1.00 98.31 82 VAL A CA 1
ATOM 613 C C . VAL A 1 82 ? -9.001 -9.267 -6.357 1.00 98.31 82 VAL A C 1
ATOM 615 O O . VAL A 1 82 ? -8.385 -10.253 -6.766 1.00 98.31 82 VAL A O 1
ATOM 618 N N . GLU A 1 83 ? -8.897 -8.071 -6.907 1.00 98.06 83 GLU A N 1
ATOM 619 C CA . GLU A 1 83 ? -8.006 -7.724 -8.001 1.00 98.06 83 GLU A CA 1
ATOM 620 C C . GLU A 1 83 ? -6.952 -6.751 -7.489 1.00 98.06 83 GLU A C 1
ATOM 622 O O . GLU A 1 83 ? -7.262 -5.852 -6.709 1.00 98.06 83 GLU A O 1
ATOM 627 N N . THR A 1 84 ? -5.704 -6.917 -7.922 1.00 97.69 84 THR A N 1
ATOM 628 C CA . THR A 1 84 ? -4.608 -6.092 -7.416 1.00 97.69 84 THR A CA 1
ATOM 629 C C . THR A 1 84 ? -3.666 -5.635 -8.515 1.00 97.69 84 THR A C 1
ATOM 631 O O . THR A 1 84 ? -3.355 -6.419 -9.412 1.00 97.69 84 THR A O 1
ATOM 634 N N . ALA A 1 85 ? -3.132 -4.423 -8.389 1.00 97.38 85 ALA A N 1
ATOM 635 C CA . ALA A 1 85 ? -2.052 -3.915 -9.228 1.00 97.38 85 ALA A CA 1
ATOM 636 C C . ALA A 1 85 ? -0.970 -3.289 -8.337 1.00 97.38 85 ALA A C 1
ATOM 638 O O . ALA A 1 85 ? -1.212 -2.266 -7.705 1.00 97.38 85 ALA A O 1
ATOM 639 N N . LEU A 1 86 ? 0.195 -3.940 -8.250 1.00 98.12 86 LEU A N 1
ATOM 640 C CA . LEU A 1 86 ? 1.321 -3.491 -7.426 1.00 98.12 86 LEU A CA 1
ATOM 641 C C . LEU A 1 86 ? 2.272 -2.619 -8.253 1.00 98.12 86 LEU A C 1
ATOM 643 O O . LEU A 1 86 ? 2.745 -3.044 -9.315 1.00 98.12 86 LEU A O 1
ATOM 647 N N . ALA A 1 87 ? 2.589 -1.444 -7.728 1.00 97.25 87 ALA A N 1
ATOM 648 C CA . ALA A 1 87 ? 3.510 -0.485 -8.305 1.00 97.25 87 ALA A CA 1
ATOM 649 C C . ALA A 1 87 ? 4.624 -0.107 -7.324 1.00 97.25 87 ALA A C 1
ATOM 651 O O . ALA A 1 87 ? 4.474 -0.200 -6.107 1.00 97.25 87 ALA A O 1
ATOM 652 N N . LEU A 1 88 ? 5.748 0.326 -7.884 1.00 95.81 88 LEU A N 1
ATOM 653 C CA . LEU A 1 88 ? 6.726 1.162 -7.193 1.00 95.81 88 LEU A CA 1
ATOM 654 C C . LEU A 1 88 ? 6.164 2.577 -7.129 1.00 95.81 88 LEU A C 1
ATOM 656 O O . LEU A 1 88 ? 5.548 3.008 -8.105 1.00 95.81 88 LEU A O 1
ATOM 660 N N . ALA A 1 89 ? 6.413 3.291 -6.039 1.00 91.19 89 ALA A N 1
ATOM 661 C CA . ALA A 1 89 ? 5.919 4.648 -5.850 1.00 91.19 89 ALA A CA 1
ATOM 662 C C . ALA A 1 89 ? 7.015 5.602 -5.366 1.00 91.19 89 ALA A C 1
ATOM 664 O O . ALA A 1 89 ? 8.047 5.186 -4.830 1.00 91.19 89 ALA A O 1
ATOM 665 N N . GLY A 1 90 ? 6.774 6.898 -5.567 1.00 83.69 90 GLY A N 1
ATOM 666 C CA . GLY A 1 90 ? 7.633 7.970 -5.075 1.00 83.69 90 GLY A CA 1
ATOM 667 C C . GLY A 1 90 ? 9.081 7.827 -5.544 1.00 83.69 90 GLY A C 1
ATOM 668 O O . GLY A 1 90 ? 9.349 7.577 -6.720 1.00 83.69 90 GLY A O 1
ATOM 669 N N . SER A 1 91 ? 10.026 7.965 -4.612 1.00 80.69 91 SER A N 1
ATOM 670 C CA . SER A 1 91 ? 11.461 7.937 -4.922 1.00 80.69 91 SER A CA 1
ATOM 671 C C . SER A 1 91 ? 11.937 6.590 -5.489 1.00 80.69 91 SER A C 1
ATOM 673 O O . SER A 1 91 ? 12.879 6.549 -6.277 1.00 80.69 91 SER A O 1
ATOM 675 N N . LEU A 1 92 ? 11.258 5.482 -5.162 1.00 85.94 92 LEU A N 1
ATOM 676 C CA . LEU A 1 92 ? 11.603 4.155 -5.676 1.00 85.94 92 LEU A CA 1
ATOM 677 C C . LEU A 1 92 ? 11.266 4.000 -7.167 1.00 85.94 92 LEU A C 1
ATOM 679 O O . LEU A 1 92 ? 11.920 3.231 -7.875 1.00 85.94 92 LEU A O 1
ATOM 683 N N . ALA A 1 93 ? 10.260 4.733 -7.650 1.00 84.88 93 ALA A N 1
ATOM 684 C CA . ALA A 1 93 ? 9.911 4.789 -9.065 1.00 84.88 93 ALA A CA 1
ATOM 685 C C . ALA A 1 93 ? 10.905 5.637 -9.888 1.00 84.88 93 ALA A C 1
ATOM 687 O O . ALA A 1 93 ? 10.913 5.532 -11.114 1.00 84.88 93 ALA A O 1
ATOM 688 N N . GLN A 1 94 ? 11.769 6.423 -9.230 1.00 82.31 94 GLN A N 1
ATOM 689 C CA . GLN A 1 94 ? 12.670 7.395 -9.855 1.00 82.31 94 GLN A CA 1
ATOM 690 C C . GLN A 1 94 ? 14.115 6.881 -9.989 1.00 82.31 94 GLN A C 1
ATOM 692 O O . GLN A 1 94 ? 15.038 7.361 -9.337 1.00 82.31 94 GLN A O 1
ATOM 697 N N . SER A 1 95 ? 14.337 5.823 -10.769 1.00 79.12 95 SER A N 1
ATOM 698 C CA . SER A 1 95 ? 15.569 5.025 -10.652 1.00 79.12 95 SER A CA 1
ATOM 699 C C . SER A 1 95 ? 16.863 5.669 -11.180 1.00 79.12 95 SER A C 1
ATOM 701 O O . SER A 1 95 ? 17.932 5.233 -10.742 1.00 79.12 95 SER A O 1
ATOM 703 N N . ARG A 1 96 ? 16.824 6.630 -12.120 1.00 80.12 96 ARG A N 1
ATOM 704 C CA . ARG A 1 96 ? 18.046 7.299 -12.625 1.00 80.12 96 ARG A CA 1
ATOM 705 C C . ARG A 1 96 ? 18.292 8.615 -11.904 1.00 80.12 96 ARG A C 1
ATOM 707 O O . ARG A 1 96 ? 19.416 8.835 -11.462 1.00 80.12 96 ARG A O 1
ATOM 714 N N . ILE A 1 97 ? 17.250 9.423 -11.709 1.00 76.25 97 ILE A N 1
ATOM 715 C CA . ILE A 1 97 ? 17.325 10.665 -10.928 1.00 76.25 97 ILE A CA 1
ATOM 716 C C . ILE A 1 97 ? 17.656 10.359 -9.461 1.00 76.25 97 ILE A C 1
ATOM 718 O O . ILE A 1 97 ? 18.516 11.008 -8.870 1.00 76.25 97 ILE A O 1
ATOM 722 N N . GLN A 1 98 ? 17.020 9.339 -8.880 1.00 74.75 98 GLN A N 1
ATOM 723 C CA . GLN A 1 98 ? 17.288 8.871 -7.524 1.00 74.75 98 GLN A CA 1
ATOM 724 C C . GLN A 1 98 ? 17.903 7.465 -7.550 1.00 74.75 98 GLN A C 1
ATOM 726 O O . GLN A 1 98 ? 17.256 6.446 -7.306 1.00 74.75 98 GLN A O 1
ATOM 731 N N . ALA A 1 99 ? 19.211 7.397 -7.805 1.00 75.00 99 ALA A N 1
ATOM 732 C CA . ALA A 1 99 ? 19.946 6.129 -7.829 1.00 75.00 99 ALA A CA 1
ATOM 733 C C . ALA A 1 99 ? 19.973 5.411 -6.458 1.00 75.00 99 ALA A C 1
ATOM 735 O O . ALA A 1 99 ? 20.118 4.180 -6.382 1.00 75.00 99 ALA A O 1
ATOM 736 N N . HIS A 1 100 ? 19.817 6.156 -5.356 1.00 74.56 100 HIS A N 1
ATOM 737 C CA . HIS A 1 100 ? 19.937 5.655 -3.987 1.00 74.56 100 HIS A CA 1
ATOM 738 C C . HIS A 1 100 ? 18.717 6.024 -3.124 1.00 74.56 100 HIS A C 1
ATOM 740 O O . HIS A 1 100 ? 18.868 6.769 -2.158 1.00 74.56 100 HIS A O 1
ATOM 746 N N . PRO A 1 101 ? 17.517 5.479 -3.417 1.00 79.06 101 PRO A N 1
ATOM 747 C CA . PRO A 1 101 ? 16.341 5.735 -2.589 1.00 79.06 101 PRO A CA 1
ATOM 748 C C . PRO A 1 101 ? 16.574 5.244 -1.153 1.00 79.06 101 PRO A C 1
ATOM 750 O O . PRO A 1 101 ? 17.214 4.205 -0.938 1.00 79.06 101 PRO A O 1
ATOM 753 N N . GLY A 1 102 ? 16.082 6.018 -0.181 1.00 77.19 102 GLY A N 1
ATOM 754 C CA . GLY A 1 102 ? 16.229 5.733 1.251 1.00 77.19 102 GLY A CA 1
ATOM 755 C C . GLY A 1 102 ? 15.334 4.592 1.746 1.00 77.19 102 GLY A C 1
ATOM 756 O O . GLY A 1 102 ? 15.640 3.953 2.754 1.00 77.19 102 GLY A O 1
ATOM 757 N N . ASP A 1 103 ? 14.263 4.306 1.015 1.00 87.31 103 ASP A N 1
ATOM 758 C CA . ASP A 1 103 ? 13.264 3.280 1.280 1.00 87.31 103 ASP A CA 1
ATOM 759 C C . ASP A 1 103 ? 12.770 2.626 -0.022 1.00 87.31 103 ASP A C 1
ATOM 761 O O . ASP A 1 103 ? 13.171 2.959 -1.138 1.00 87.31 103 ASP A O 1
ATOM 765 N N . CYS A 1 104 ? 11.960 1.584 0.137 1.00 92.56 104 CYS A N 1
ATOM 766 C CA . CYS A 1 104 ? 11.293 0.866 -0.932 1.00 92.56 104 CYS A CA 1
ATOM 767 C C . CYS A 1 104 ? 9.780 1.033 -0.782 1.00 92.56 104 CYS A C 1
ATOM 769 O O . CYS A 1 104 ? 9.107 0.156 -0.237 1.00 92.56 104 CYS A O 1
ATOM 771 N N . ASP A 1 105 ? 9.258 2.147 -1.279 1.00 94.00 105 ASP A N 1
ATOM 772 C CA . ASP A 1 105 ? 7.826 2.416 -1.268 1.00 94.00 105 ASP A CA 1
ATOM 773 C C . ASP A 1 105 ? 7.097 1.740 -2.430 1.00 94.00 105 ASP A C 1
ATOM 775 O O . ASP A 1 105 ? 7.400 1.934 -3.612 1.00 94.00 105 ASP A O 1
ATOM 779 N N . TYR A 1 106 ? 6.104 0.940 -2.060 1.00 97.25 106 TYR A N 1
ATOM 780 C CA . TYR A 1 106 ? 5.130 0.363 -2.963 1.00 97.25 106 TYR A CA 1
ATOM 781 C C . TYR A 1 106 ? 3.784 1.033 -2.753 1.00 97.25 106 TYR A C 1
ATOM 783 O O . TYR A 1 106 ? 3.409 1.438 -1.649 1.00 97.25 106 TYR A O 1
ATOM 791 N N . PHE A 1 107 ? 3.040 1.071 -3.842 1.00 96.75 107 PHE A N 1
ATOM 792 C CA . PHE A 1 107 ? 1.647 1.445 -3.859 1.00 96.75 107 PHE A CA 1
ATOM 793 C C . PHE A 1 107 ? 0.872 0.323 -4.530 1.00 96.75 107 PHE A C 1
ATOM 795 O O . PHE A 1 107 ? 1.324 -0.255 -5.525 1.00 96.75 107 PHE A O 1
ATOM 802 N N . GLN A 1 108 ? -0.281 -0.027 -3.980 1.00 97.69 108 GLN A N 1
ATOM 803 C CA . GLN A 1 108 ? -1.062 -1.126 -4.503 1.00 97.69 108 GLN A CA 1
ATOM 804 C C . GLN A 1 108 ? -2.527 -0.757 -4.606 1.00 97.69 108 GLN A C 1
ATOM 806 O O . GLN A 1 108 ? -3.209 -0.544 -3.607 1.00 97.69 108 GLN A O 1
ATOM 811 N N . ARG A 1 109 ? -3.035 -0.818 -5.833 1.00 97.00 109 ARG A N 1
ATOM 812 C CA . ARG A 1 109 ? -4.473 -0.778 -6.068 1.00 97.00 109 ARG A CA 1
ATOM 813 C C . ARG A 1 109 ? -5.067 -2.119 -5.685 1.00 97.00 109 ARG A C 1
ATOM 815 O O . ARG A 1 109 ? -4.598 -3.150 -6.177 1.00 97.00 109 ARG A O 1
ATOM 822 N N . VAL A 1 110 ? -6.083 -2.107 -4.831 1.00 97.94 110 VAL A N 1
ATOM 823 C CA . VAL A 1 110 ? -6.815 -3.295 -4.383 1.00 97.94 110 VAL A CA 1
ATOM 824 C C . VAL A 1 110 ? -8.295 -3.069 -4.664 1.00 97.94 110 VAL A C 1
ATOM 826 O O . VAL A 1 110 ? -8.977 -2.360 -3.933 1.00 97.94 110 VAL A O 1
ATOM 829 N N . ASN A 1 111 ? -8.801 -3.672 -5.736 1.00 98.00 111 ASN A N 1
ATOM 830 C CA . ASN A 1 111 ? -10.210 -3.590 -6.103 1.00 98.00 111 ASN A CA 1
ATOM 831 C C . ASN A 1 111 ? -10.959 -4.828 -5.608 1.00 98.00 111 ASN A C 1
ATOM 833 O O . ASN A 1 111 ? -10.610 -5.960 -5.955 1.00 98.00 111 ASN A O 1
ATOM 837 N N . ILE A 1 112 ? -11.989 -4.606 -4.796 1.00 98.56 112 ILE A N 1
ATOM 838 C CA . ILE A 1 112 ? -12.774 -5.651 -4.146 1.00 98.56 112 ILE A CA 1
ATOM 839 C C . ILE A 1 112 ? -14.170 -5.694 -4.756 1.00 98.56 112 ILE A C 1
ATOM 841 O O . ILE A 1 112 ? -14.950 -4.754 -4.625 1.00 98.56 112 ILE A O 1
ATOM 845 N N . LYS A 1 113 ? -14.514 -6.825 -5.369 1.00 98.50 113 LYS A N 1
ATOM 846 C CA . LYS A 1 113 ? -15.844 -7.090 -5.922 1.00 98.50 113 LYS A CA 1
ATOM 847 C C . LYS A 1 113 ? -16.719 -7.775 -4.887 1.00 98.50 113 LYS A C 1
ATOM 849 O O . LYS A 1 113 ? -16.446 -8.914 -4.490 1.00 98.50 113 LYS A O 1
ATOM 854 N N . ALA A 1 114 ? -17.790 -7.101 -4.484 1.00 98.44 114 ALA A N 1
ATOM 855 C CA . ALA A 1 114 ? -18.733 -7.618 -3.501 1.00 98.44 114 ALA A CA 1
ATOM 856 C C . ALA A 1 114 ? -20.136 -7.035 -3.699 1.00 98.44 114 ALA A C 1
ATOM 858 O O . ALA A 1 114 ? -20.293 -5.942 -4.236 1.00 98.44 114 ALA A O 1
ATOM 859 N N . GLU A 1 115 ? -21.153 -7.744 -3.203 1.00 98.25 115 GLU A N 1
ATOM 860 C CA . GLU A 1 115 ? -22.560 -7.317 -3.283 1.00 98.25 115 GLU A CA 1
ATOM 861 C C . GLU A 1 115 ? -22.829 -5.992 -2.555 1.00 98.25 115 GLU A C 1
ATOM 863 O O . GLU A 1 115 ? -23.676 -5.210 -2.981 1.00 98.25 115 GLU A O 1
ATOM 868 N N . THR A 1 116 ? -22.111 -5.728 -1.459 1.00 98.19 116 THR A N 1
ATOM 869 C CA . THR A 1 116 ? -22.250 -4.496 -0.674 1.00 98.19 116 THR A CA 1
ATOM 870 C C . THR A 1 116 ? -20.892 -3.963 -0.228 1.00 98.19 116 THR A C 1
ATOM 872 O O . THR A 1 116 ? -19.910 -4.711 -0.152 1.00 98.19 116 THR A O 1
ATOM 875 N N . ARG A 1 117 ? -20.844 -2.674 0.129 1.00 97.19 117 ARG A N 1
ATOM 876 C CA . ARG A 1 117 ? -19.645 -2.027 0.678 1.00 97.19 117 ARG A CA 1
ATOM 877 C C . ARG A 1 117 ? -19.190 -2.690 1.978 1.00 97.19 117 ARG A C 1
ATOM 879 O O . ARG A 1 117 ? -17.997 -2.872 2.189 1.00 97.19 117 ARG A O 1
ATOM 886 N N . GLU A 1 118 ? -20.132 -3.093 2.830 1.00 97.38 118 GLU A N 1
ATOM 887 C CA . GLU A 1 118 ? -19.869 -3.832 4.073 1.00 97.38 118 GLU A CA 1
ATOM 888 C C . GLU A 1 118 ? -19.163 -5.158 3.767 1.00 97.38 118 GLU A C 1
ATOM 890 O O . GLU A 1 118 ? -18.167 -5.500 4.402 1.00 97.38 118 GLU A O 1
ATOM 895 N N . ALA A 1 119 ? -19.645 -5.898 2.762 1.00 98.12 119 ALA A N 1
ATOM 896 C CA . ALA A 1 119 ? -19.017 -7.143 2.338 1.00 98.12 119 ALA A CA 1
ATOM 897 C C . ALA A 1 119 ? -17.607 -6.905 1.771 1.00 98.12 119 ALA A C 1
ATOM 899 O O . ALA A 1 119 ? -16.697 -7.680 2.062 1.00 98.12 119 ALA A O 1
ATOM 900 N N . ALA A 1 120 ? -17.395 -5.813 1.029 1.00 98.38 120 ALA A N 1
ATOM 901 C CA . ALA A 1 120 ? -16.067 -5.434 0.552 1.00 98.38 120 ALA A CA 1
ATOM 902 C C . ALA A 1 120 ? -15.102 -5.096 1.702 1.00 98.38 120 ALA A C 1
ATOM 904 O O . ALA A 1 120 ? -13.971 -5.579 1.712 1.00 98.38 120 ALA A O 1
ATOM 905 N N . ALA A 1 121 ? -15.559 -4.344 2.705 1.00 97.94 121 ALA A N 1
ATOM 906 C CA . ALA A 1 121 ? -14.788 -4.046 3.911 1.00 97.94 121 ALA A CA 1
ATOM 907 C C . ALA A 1 121 ? -14.419 -5.314 4.701 1.00 97.94 121 ALA A C 1
ATOM 909 O O . ALA A 1 121 ? -13.292 -5.449 5.179 1.00 97.94 121 ALA A O 1
ATOM 910 N N . HIS A 1 122 ? -15.331 -6.286 4.795 1.00 98.00 122 HIS A N 1
ATOM 911 C CA . HIS A 1 122 ? -15.022 -7.584 5.395 1.00 98.00 122 HIS A CA 1
ATOM 912 C C . HIS A 1 122 ? -13.946 -8.345 4.610 1.00 98.00 122 HIS A C 1
ATOM 914 O O . HIS A 1 122 ? -13.008 -8.857 5.218 1.00 98.00 122 HIS A O 1
ATOM 920 N N . ILE A 1 123 ? -14.025 -8.364 3.276 1.00 98.50 123 ILE A N 1
ATOM 921 C CA . ILE A 1 123 ? -12.987 -8.976 2.433 1.00 98.50 123 ILE A CA 1
ATOM 922 C C . ILE A 1 123 ? -11.642 -8.261 2.634 1.00 98.50 123 ILE A C 1
ATOM 924 O O . ILE A 1 123 ? -10.627 -8.938 2.795 1.00 98.50 123 ILE A O 1
ATOM 928 N N . LEU A 1 124 ? -11.621 -6.921 2.697 1.00 98.38 124 LEU A N 1
ATOM 929 C CA . LEU A 1 124 ? -10.412 -6.146 3.004 1.00 98.38 124 LEU A CA 1
ATOM 930 C C . LEU A 1 124 ? -9.807 -6.582 4.344 1.00 98.38 124 LEU A C 1
ATOM 932 O O . L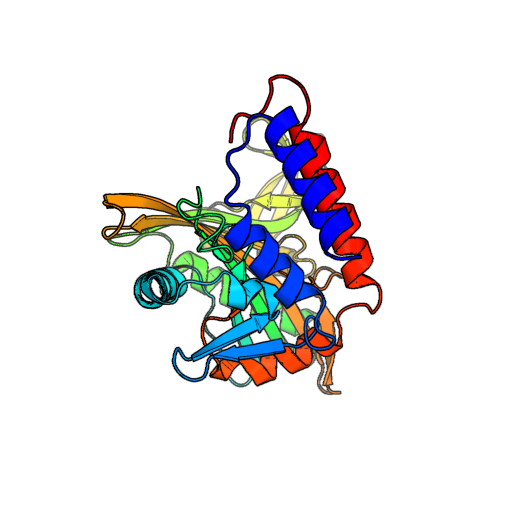EU A 1 124 ? -8.613 -6.883 4.417 1.00 98.38 124 LEU A O 1
ATOM 936 N N . ALA A 1 125 ? -10.632 -6.651 5.393 1.00 98.25 125 ALA A N 1
ATOM 937 C CA . ALA A 1 125 ? -10.208 -7.078 6.721 1.00 98.25 125 ALA A CA 1
ATOM 938 C C . ALA A 1 125 ? -9.561 -8.471 6.685 1.00 98.25 125 ALA A C 1
ATOM 940 O O . ALA A 1 125 ? -8.520 -8.685 7.312 1.00 98.25 125 ALA A O 1
ATOM 941 N N . GLU A 1 126 ? -10.154 -9.412 5.950 1.00 98.31 126 GLU A N 1
ATOM 942 C CA . GLU A 1 126 ? -9.647 -10.777 5.812 1.00 98.31 126 GLU A CA 1
ATOM 943 C C . GLU A 1 126 ? -8.301 -10.825 5.087 1.00 98.31 126 GLU A C 1
ATOM 945 O O . GLU A 1 126 ? -7.337 -11.367 5.638 1.00 98.31 126 GLU A O 1
ATOM 950 N N . VAL A 1 127 ? -8.201 -10.233 3.891 1.00 98.31 127 VAL A N 1
ATOM 951 C CA . VAL A 1 127 ? -6.968 -10.299 3.086 1.00 98.31 127 VAL A CA 1
ATOM 952 C C . VAL A 1 127 ? -5.803 -9.583 3.762 1.00 98.31 127 VAL A C 1
ATOM 954 O O . VAL A 1 127 ? -4.684 -10.096 3.759 1.00 98.31 127 VAL A O 1
ATOM 957 N N . MET A 1 128 ? -6.066 -8.445 4.412 1.00 98.00 128 MET A N 1
ATOM 958 C CA . MET A 1 128 ? -5.063 -7.706 5.177 1.00 98.00 128 MET A CA 1
ATOM 959 C C . MET A 1 128 ? -4.569 -8.511 6.373 1.00 98.00 128 MET A C 1
ATOM 961 O O . MET A 1 128 ? -3.362 -8.654 6.579 1.00 98.00 128 MET A O 1
ATOM 965 N N . ARG A 1 129 ? -5.492 -9.077 7.159 1.00 98.31 129 ARG A N 1
ATOM 966 C CA . ARG A 1 129 ? -5.134 -9.880 8.330 1.00 98.31 129 ARG A CA 1
ATOM 967 C C . ARG A 1 129 ? -4.341 -11.114 7.927 1.00 98.31 129 ARG A C 1
ATOM 969 O O . ARG A 1 129 ? -3.345 -11.430 8.571 1.00 98.31 129 ARG A O 1
ATOM 976 N N . GLU A 1 130 ? -4.747 -11.795 6.861 1.00 97.94 130 GLU A N 1
ATOM 977 C CA . GLU A 1 130 ? -4.006 -12.940 6.342 1.00 97.94 130 GLU A CA 1
ATOM 978 C C . GLU A 1 130 ? -2.600 -12.540 5.887 1.00 97.94 130 GLU A C 1
ATOM 980 O O . GLU A 1 130 ? -1.634 -13.192 6.285 1.00 97.94 130 GLU A O 1
ATOM 985 N N . LYS A 1 131 ? -2.460 -11.430 5.147 1.00 98.12 131 LYS A N 1
ATOM 986 C CA . LYS A 1 131 ? -1.157 -10.906 4.717 1.00 98.12 131 LYS A CA 1
ATOM 987 C C . LYS A 1 131 ? -0.243 -10.617 5.906 1.00 98.12 131 LYS A C 1
ATOM 989 O O . LYS A 1 131 ? 0.898 -11.079 5.928 1.00 98.12 131 LYS A O 1
ATOM 994 N N . VAL A 1 132 ? -0.750 -9.898 6.906 1.00 98.25 132 VAL A N 1
ATOM 995 C CA . VAL A 1 132 ? -0.013 -9.553 8.130 1.00 98.25 132 VAL A CA 1
ATOM 996 C C . VAL A 1 132 ? 0.456 -10.807 8.864 1.00 98.25 132 VAL A C 1
ATOM 998 O O . VAL A 1 132 ? 1.627 -10.909 9.231 1.00 98.25 132 VAL A O 1
ATOM 1001 N N . LEU A 1 133 ? -0.435 -11.780 9.063 1.00 98.06 133 LEU A N 1
ATOM 1002 C CA . LEU A 1 133 ? -0.115 -13.000 9.805 1.00 98.06 133 LEU A CA 1
ATOM 1003 C C . LEU A 1 133 ? 0.839 -13.921 9.033 1.00 98.06 133 LEU A C 1
ATOM 1005 O O . LEU A 1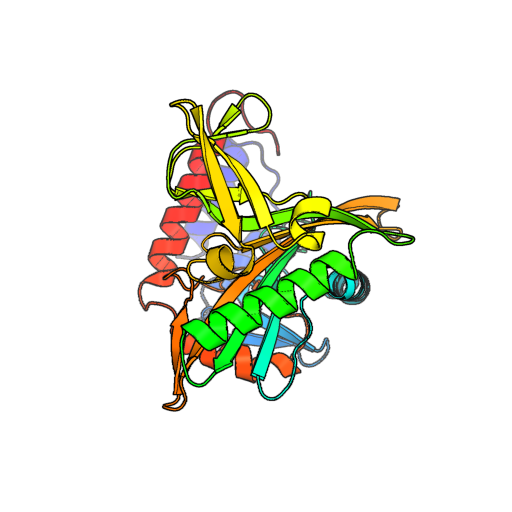 133 ? 1.705 -14.541 9.649 1.00 98.06 133 LEU A O 1
ATOM 1009 N N . ALA A 1 134 ? 0.724 -13.985 7.705 1.00 97.56 134 ALA A N 1
ATOM 1010 C CA . ALA A 1 134 ? 1.608 -14.783 6.860 1.00 97.56 134 ALA A CA 1
ATOM 1011 C C . ALA A 1 134 ? 3.016 -14.175 6.731 1.00 97.56 134 ALA A C 1
ATOM 1013 O O . ALA A 1 134 ? 3.991 -14.918 6.633 1.00 97.56 134 ALA A O 1
ATOM 1014 N N . PHE A 1 135 ? 3.135 -12.842 6.771 1.00 97.88 135 PHE A N 1
ATOM 1015 C CA . P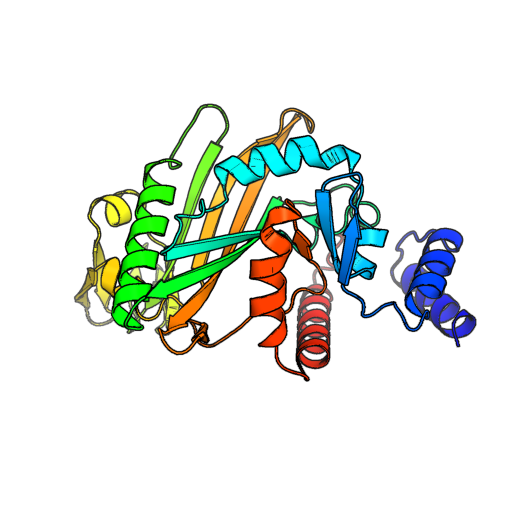HE A 1 135 ? 4.393 -12.117 6.553 1.00 97.88 135 PHE A CA 1
ATOM 1016 C C . PHE A 1 135 ? 4.863 -11.322 7.782 1.00 97.88 135 PHE A C 1
ATOM 1018 O O . PHE A 1 135 ? 5.576 -10.329 7.647 1.00 97.88 135 PHE A O 1
ATOM 1025 N N . THR A 1 136 ? 4.522 -11.765 8.997 1.00 97.88 136 THR A N 1
ATOM 1026 C CA . THR A 1 136 ? 4.995 -11.121 10.237 1.00 97.88 136 THR A CA 1
ATOM 1027 C C . THR A 1 136 ? 6.526 -11.180 10.366 1.00 97.88 136 THR A C 1
ATOM 1029 O O . THR A 1 136 ? 7.172 -10.190 10.708 1.00 97.88 136 THR A O 1
ATOM 1032 N N . HIS A 1 137 ? 7.132 -12.342 10.110 1.00 96.38 137 HIS A N 1
ATOM 1033 C CA . HIS A 1 137 ? 8.581 -12.540 10.181 1.00 96.38 137 HIS A CA 1
ATOM 1034 C C . HIS A 1 137 ? 9.015 -13.714 9.298 1.00 96.38 137 HIS A C 1
ATOM 1036 O O . HIS A 1 137 ? 8.357 -14.753 9.281 1.00 96.38 137 HIS A O 1
ATOM 1042 N N . GLY A 1 138 ? 10.152 -13.567 8.619 1.00 94.31 138 GLY A N 1
ATOM 1043 C CA . GLY A 1 138 ? 10.787 -14.622 7.837 1.00 94.31 138 GLY A CA 1
ATOM 1044 C C . GLY A 1 138 ? 12.299 -14.408 7.695 1.00 94.31 138 GLY A C 1
ATOM 1045 O O . GLY A 1 138 ? 12.836 -13.440 8.234 1.00 94.31 138 GLY A O 1
ATOM 1046 N N . PRO A 1 139 ? 13.007 -15.276 6.946 1.00 91.06 139 PRO A N 1
ATOM 1047 C CA . PRO A 1 139 ? 14.474 -15.268 6.858 1.00 91.06 139 PRO A CA 1
ATOM 1048 C C . PRO A 1 139 ? 15.119 -13.953 6.393 1.00 91.06 139 PRO A C 1
ATOM 1050 O O . PRO A 1 139 ? 16.306 -13.749 6.619 1.00 91.06 139 PRO A O 1
ATOM 1053 N N . GLY A 1 140 ? 14.361 -13.072 5.741 1.00 94.12 140 GLY A N 1
ATOM 1054 C CA . GLY A 1 140 ? 14.851 -11.792 5.232 1.00 94.12 140 GLY A CA 1
ATOM 1055 C C . GLY A 1 140 ? 13.837 -10.663 5.354 1.00 94.12 140 GLY A C 1
ATOM 1056 O O . GLY A 1 140 ? 13.936 -9.704 4.602 1.00 94.12 140 GLY A O 1
ATOM 1057 N N . TYR A 1 141 ? 12.842 -10.775 6.237 1.00 97.31 141 TYR A N 1
ATOM 1058 C CA . TYR A 1 141 ? 11.884 -9.694 6.460 1.00 97.31 141 TYR A CA 1
ATOM 1059 C C . TYR A 1 141 ? 11.286 -9.721 7.867 1.00 97.31 141 TYR A C 1
ATOM 1061 O O . TYR A 1 141 ? 11.172 -10.770 8.512 1.00 97.31 141 TYR A O 1
ATOM 1069 N N . HIS A 1 142 ? 10.864 -8.552 8.330 1.00 97.75 142 HIS A N 1
ATOM 1070 C CA . HIS A 1 142 ? 10.147 -8.372 9.583 1.00 97.75 142 HIS A CA 1
ATOM 1071 C C . HIS A 1 142 ? 9.126 -7.247 9.434 1.00 97.75 142 HIS A C 1
ATOM 1073 O O . HIS A 1 142 ? 9.493 -6.142 9.044 1.00 97.75 142 HIS A O 1
ATOM 1079 N N . LEU A 1 143 ? 7.860 -7.536 9.723 1.00 98.44 143 LEU A N 1
ATOM 1080 C CA . LEU A 1 143 ? 6.779 -6.556 9.693 1.00 98.44 143 LEU A CA 1
ATOM 1081 C C . LEU A 1 143 ? 6.910 -5.615 10.896 1.00 98.44 143 LEU A C 1
ATOM 1083 O O . LEU A 1 143 ? 7.020 -6.077 12.031 1.00 98.44 143 LEU A O 1
ATOM 1087 N N . THR A 1 144 ? 6.896 -4.309 10.653 1.00 97.44 144 THR A N 1
ATOM 1088 C CA . THR A 1 144 ? 7.138 -3.275 11.670 1.00 97.44 144 THR A CA 1
ATOM 1089 C C . THR A 1 144 ? 5.925 -2.397 11.945 1.00 97.44 144 THR A C 1
ATOM 1091 O O . THR A 1 144 ? 5.823 -1.854 13.046 1.00 97.44 144 THR A O 1
ATOM 1094 N N . ASN A 1 145 ? 4.994 -2.264 10.998 1.00 97.50 145 ASN A N 1
ATOM 1095 C CA . ASN A 1 145 ? 3.808 -1.426 11.166 1.00 97.50 145 ASN A CA 1
ATOM 1096 C C . ASN A 1 145 ? 2.615 -1.964 10.366 1.00 97.50 145 ASN A C 1
ATOM 1098 O O . ASN A 1 145 ? 2.770 -2.474 9.258 1.00 97.50 145 ASN A O 1
ATOM 1102 N N . VAL A 1 146 ? 1.423 -1.822 10.946 1.00 98.31 146 VAL A N 1
ATOM 1103 C CA . VAL A 1 146 ? 0.140 -2.196 10.343 1.00 98.31 146 VAL A CA 1
ATOM 1104 C C . VAL A 1 146 ? -0.846 -1.075 10.621 1.00 98.31 146 VAL A C 1
ATOM 1106 O O . VAL A 1 146 ? -1.118 -0.785 11.785 1.00 98.31 146 VAL A O 1
ATOM 1109 N N . GLN A 1 147 ? -1.379 -0.447 9.580 1.00 98.06 147 GLN A N 1
ATOM 1110 C CA . GLN A 1 147 ? -2.333 0.653 9.693 1.00 98.06 147 GLN A CA 1
ATOM 1111 C C . GLN A 1 147 ? -3.599 0.353 8.904 1.00 98.06 147 GLN A C 1
ATOM 1113 O O . GLN A 1 147 ? -3.529 0.020 7.722 1.00 98.06 147 GLN A O 1
ATOM 1118 N N . ILE A 1 148 ? -4.731 0.442 9.599 1.00 97.62 148 ILE A N 1
ATOM 1119 C CA . ILE A 1 148 ? -6.080 0.390 9.039 1.00 97.62 148 ILE A CA 1
ATOM 1120 C C . ILE A 1 148 ? -7.053 0.974 10.065 1.00 97.62 148 ILE A C 1
ATOM 1122 O O . ILE A 1 148 ? -6.948 0.701 11.267 1.00 97.62 148 ILE A O 1
ATOM 1126 N N . GLY A 1 149 ? -8.004 1.758 9.583 1.00 96.94 149 GLY A N 1
ATOM 1127 C CA . GLY A 1 149 ? -9.008 2.444 10.375 1.00 96.94 149 GLY A CA 1
ATOM 1128 C C . GLY A 1 149 ? -8.498 3.723 11.030 1.00 96.94 149 GLY A C 1
ATOM 1129 O O . GLY A 1 149 ? -7.296 3.993 11.111 1.00 96.94 149 GLY A O 1
ATOM 1130 N N . SER A 1 150 ? -9.443 4.492 11.563 1.00 95.88 150 SER A N 1
ATOM 1131 C CA . SER A 1 150 ? -9.185 5.757 12.254 1.00 95.88 150 SER A CA 1
ATOM 1132 C C . SER A 1 150 ? -9.748 5.747 13.671 1.00 95.88 150 SER A C 1
ATOM 1134 O O . SER A 1 150 ? -10.772 5.123 13.946 1.00 95.88 150 SER A O 1
ATOM 1136 N N . TRP A 1 151 ? -9.094 6.453 14.596 1.00 95.62 151 TRP A N 1
ATOM 1137 C CA . TRP A 1 151 ? -9.599 6.567 15.966 1.00 95.62 151 TRP A CA 1
ATOM 1138 C C . TRP A 1 151 ? -10.950 7.300 15.993 1.00 95.62 151 TRP A C 1
ATOM 1140 O O . TRP A 1 151 ? -11.014 8.435 15.512 1.00 95.62 151 TRP A O 1
ATOM 1150 N N . PRO A 1 152 ? -12.010 6.724 16.592 1.00 94.12 152 PRO A N 1
ATOM 1151 C CA . PRO A 1 152 ? -13.317 7.383 16.662 1.00 94.12 152 PRO A CA 1
ATOM 1152 C C . PRO A 1 152 ? -13.316 8.573 17.633 1.00 94.12 152 PRO A C 1
ATOM 1154 O O . PRO A 1 152 ? -14.065 9.532 17.465 1.00 94.12 152 PRO A O 1
ATOM 1157 N N . GLU A 1 153 ? -12.444 8.535 18.640 1.00 94.62 153 GLU A N 1
ATOM 1158 C CA . GLU A 1 153 ? -12.274 9.582 19.642 1.00 94.62 153 GLU A CA 1
ATOM 1159 C C . GLU A 1 153 ? -10.817 9.665 20.114 1.00 94.62 153 GLU A C 1
ATOM 1161 O O . GLU A 1 153 ? -9.963 8.878 19.699 1.00 94.62 153 GLU A O 1
ATOM 1166 N N . ALA A 1 154 ? -10.501 10.649 20.958 1.00 95.75 154 ALA A N 1
ATOM 1167 C CA . ALA A 1 154 ? -9.152 10.784 21.487 1.00 95.75 154 ALA A CA 1
ATOM 1168 C C . ALA A 1 154 ? -8.850 9.694 22.530 1.00 95.75 154 ALA A C 1
ATOM 1170 O O . ALA A 1 154 ? -9.586 9.530 23.504 1.00 95.75 154 ALA A O 1
ATOM 1171 N N . VAL A 1 155 ? -7.726 8.997 22.358 1.00 95.44 155 VAL A N 1
ATOM 1172 C CA . VAL A 1 155 ? -7.296 7.903 23.244 1.00 95.44 155 VAL A CA 1
ATOM 1173 C C . VAL A 1 155 ? -5.872 8.102 23.744 1.00 95.44 155 VAL A C 1
ATOM 1175 O O . VAL A 1 155 ? -5.031 8.687 23.055 1.00 95.44 155 VAL A O 1
ATOM 1178 N N . GLU A 1 156 ? -5.571 7.577 24.927 1.00 91.19 156 GLU A N 1
ATOM 1179 C CA . GLU A 1 156 ? -4.201 7.434 25.412 1.00 91.19 156 GLU A CA 1
ATOM 1180 C C . GLU A 1 156 ? -3.670 6.044 25.045 1.00 91.19 156 GLU A C 1
ATOM 1182 O O . GLU A 1 156 ? -4.211 5.017 25.457 1.00 91.19 156 GLU A O 1
ATOM 1187 N N . ARG A 1 157 ? -2.594 5.992 24.251 1.00 88.06 157 ARG A N 1
ATOM 1188 C CA . ARG A 1 157 ? -1.994 4.725 23.815 1.00 88.06 157 ARG A CA 1
ATOM 1189 C C . ARG A 1 157 ? -0.479 4.823 23.729 1.00 88.06 157 ARG A C 1
ATOM 1191 O O . ARG A 1 157 ? 0.065 5.663 23.011 1.00 88.06 157 ARG A O 1
ATOM 1198 N N . GLY A 1 158 ? 0.212 3.948 24.463 1.00 83.12 158 GLY A N 1
ATOM 1199 C CA . GLY A 1 158 ? 1.678 3.941 24.529 1.00 83.12 158 GLY A CA 1
ATOM 1200 C C . GLY A 1 158 ? 2.259 5.246 25.090 1.00 83.12 158 GLY A C 1
ATOM 1201 O O . GLY A 1 158 ? 3.257 5.741 24.570 1.00 83.12 158 GLY A O 1
ATOM 1202 N N . GLY A 1 159 ? 1.592 5.842 26.088 1.00 84.69 159 GLY A N 1
ATOM 1203 C CA . GLY A 1 159 ? 2.000 7.104 26.721 1.00 84.69 159 GLY A CA 1
ATOM 1204 C C . GLY A 1 159 ? 1.864 8.344 25.829 1.00 84.69 159 GLY A C 1
ATOM 1205 O O . GLY A 1 159 ? 2.466 9.377 26.114 1.00 84.69 159 GLY A O 1
ATOM 1206 N N . LYS A 1 160 ? 1.117 8.250 24.721 1.00 89.25 160 LYS A N 1
ATOM 1207 C CA . LYS A 1 160 ? 0.843 9.360 23.801 1.00 89.25 160 LYS A CA 1
ATOM 1208 C C . LYS A 1 160 ? -0.655 9.478 23.552 1.00 89.25 160 LYS A C 1
ATOM 1210 O O . LYS A 1 160 ? -1.341 8.470 23.396 1.00 89.25 160 LYS A O 1
ATOM 1215 N N . ILE A 1 161 ? -1.135 10.713 23.434 1.00 92.12 161 ILE A N 1
ATOM 1216 C CA . ILE A 1 161 ? -2.506 10.988 23.002 1.00 92.12 161 ILE A CA 1
ATOM 1217 C C . ILE A 1 161 ? -2.593 10.790 21.486 1.00 92.12 161 ILE A C 1
ATOM 1219 O O . ILE A 1 161 ? -1.811 11.369 20.726 1.00 92.12 161 ILE A O 1
ATOM 1223 N N . ARG A 1 162 ? -3.556 9.983 21.044 1.00 94.31 162 ARG A N 1
ATOM 1224 C CA . ARG A 1 162 ? -3.974 9.858 19.645 1.00 94.31 162 ARG A CA 1
ATOM 1225 C C . ARG A 1 162 ? -5.279 10.616 19.480 1.00 94.31 162 ARG A C 1
ATOM 1227 O O . ARG A 1 162 ? -6.179 10.467 20.297 1.00 94.31 162 ARG A O 1
ATOM 1234 N N . LYS A 1 163 ? -5.352 11.481 18.472 1.00 94.25 163 LYS A N 1
ATOM 1235 C CA . LYS A 1 163 ? -6.548 12.287 18.207 1.00 94.25 163 LYS A CA 1
ATOM 1236 C C . LYS A 1 163 ? -7.560 11.465 17.410 1.00 94.25 163 LYS A C 1
ATOM 1238 O O . LYS A 1 163 ? -7.164 10.563 16.677 1.00 94.25 163 LYS A O 1
ATOM 1243 N N . ALA A 1 164 ? -8.831 11.840 17.505 1.00 94.81 164 ALA A N 1
ATOM 1244 C CA . ALA A 1 164 ? -9.859 11.336 16.602 1.00 94.81 164 ALA A CA 1
ATOM 1245 C C . ALA A 1 164 ? -9.462 11.582 15.133 1.00 94.81 164 ALA A C 1
ATOM 1247 O O . ALA A 1 164 ? -8.829 12.598 14.827 1.00 94.81 164 ALA A O 1
ATOM 1248 N N . GLY A 1 165 ? -9.799 10.645 14.249 1.00 93.00 165 GLY A N 1
ATOM 1249 C CA . GLY A 1 165 ? -9.470 10.687 12.821 1.00 93.00 165 GLY A CA 1
ATOM 1250 C C . GLY A 1 165 ? -8.017 10.344 12.473 1.00 93.00 165 GLY A C 1
ATOM 1251 O O . GLY A 1 165 ? -7.685 10.260 11.299 1.00 93.00 165 GLY A O 1
ATOM 1252 N N . TYR A 1 166 ? -7.126 10.143 13.454 1.00 93.06 166 TYR A N 1
ATOM 1253 C CA . TYR A 1 166 ? -5.769 9.673 13.154 1.00 93.06 166 TYR A CA 1
ATOM 1254 C C . TYR A 1 166 ? -5.775 8.170 12.843 1.00 93.06 166 TYR A C 1
ATOM 1256 O O . TYR A 1 166 ? -6.526 7.438 13.497 1.00 93.06 166 TYR A O 1
ATOM 1264 N N . PRO A 1 167 ? -4.877 7.691 11.960 1.00 95.12 167 PRO A N 1
ATOM 1265 C CA . PRO A 1 167 ? -4.769 6.271 11.649 1.00 95.12 167 PRO A CA 1
ATOM 1266 C C . PRO A 1 167 ? -4.488 5.415 12.889 1.00 95.12 167 PRO A C 1
ATOM 1268 O O . PRO A 1 167 ? -3.678 5.772 13.761 1.00 95.12 167 PRO A O 1
ATOM 1271 N N . ILE A 1 168 ? -5.137 4.257 12.959 1.00 97.19 168 ILE A N 1
ATOM 1272 C CA . ILE A 1 168 ? -4.895 3.253 13.991 1.00 97.19 168 ILE A CA 1
ATOM 1273 C C . ILE A 1 168 ? -3.711 2.389 13.554 1.00 97.19 168 ILE A C 1
ATOM 1275 O O . ILE A 1 168 ? -3.779 1.673 12.561 1.00 97.19 168 ILE A O 1
ATOM 1279 N N . ALA A 1 169 ? -2.632 2.417 14.338 1.00 96.38 169 ALA A N 1
ATOM 1280 C CA . ALA A 1 169 ? -1.548 1.445 14.221 1.00 96.38 169 ALA A CA 1
ATOM 1281 C C . ALA A 1 169 ? -1.859 0.211 15.081 1.00 96.38 169 ALA A C 1
ATOM 1283 O O . ALA A 1 169 ? -2.125 0.339 16.280 1.00 96.38 169 ALA A O 1
ATOM 1284 N N . TRP A 1 17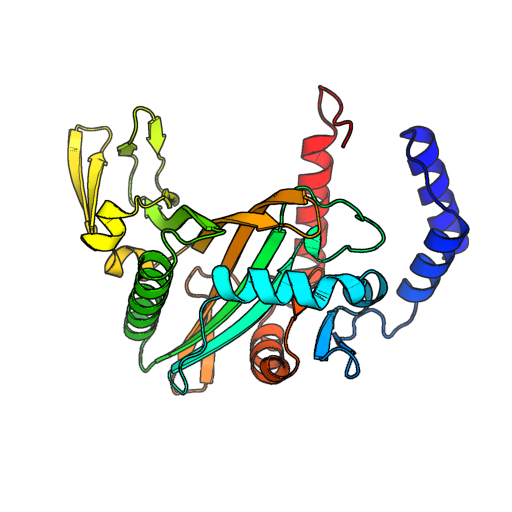0 ? -1.820 -0.974 14.488 1.00 97.88 170 TRP A N 1
ATOM 1285 C CA . TRP A 1 170 ? -2.111 -2.246 15.140 1.00 97.88 170 TRP A CA 1
ATOM 1286 C C . TRP A 1 170 ? -0.822 -2.993 15.470 1.00 97.88 170 TRP A C 1
ATOM 1288 O O . TRP A 1 170 ? 0.105 -3.070 14.666 1.00 97.88 170 TRP A O 1
ATOM 1298 N N . THR A 1 171 ? -0.767 -3.579 16.661 1.00 96.94 171 THR A N 1
ATOM 1299 C CA . THR A 1 171 ? 0.257 -4.566 17.008 1.00 96.94 171 THR A CA 1
ATOM 1300 C C . THR A 1 171 ? -0.109 -5.922 16.414 1.00 96.94 171 THR A C 1
ATOM 1302 O O . THR A 1 171 ? -1.282 -6.237 16.211 1.00 96.94 171 THR A O 1
ATOM 1305 N N . ILE A 1 172 ? 0.888 -6.778 16.194 1.00 97.38 172 ILE A N 1
ATOM 1306 C CA . ILE A 1 172 ? 0.662 -8.124 15.648 1.00 97.38 172 ILE A CA 1
ATOM 1307 C C . ILE A 1 172 ? -0.262 -8.960 16.541 1.00 97.38 172 ILE A C 1
ATOM 1309 O O . ILE A 1 172 ? -1.073 -9.738 16.037 1.00 97.38 172 ILE A O 1
ATOM 1313 N N . ASP A 1 173 ? -0.172 -8.795 17.861 1.00 97.25 173 ASP A N 1
ATOM 1314 C CA . ASP A 1 173 ? -1.026 -9.523 18.797 1.00 97.25 173 ASP A CA 1
ATOM 1315 C C . ASP A 1 173 ? -2.487 -9.062 18.719 1.00 97.25 173 ASP A C 1
ATOM 1317 O O . ASP A 1 173 ? -3.382 -9.904 18.755 1.00 97.25 173 ASP A O 1
ATOM 1321 N N . GLU A 1 174 ? -2.742 -7.767 18.520 1.00 98.12 174 GLU A N 1
ATOM 1322 C CA . GLU A 1 174 ? -4.096 -7.241 18.289 1.00 98.12 174 GLU A CA 1
ATOM 1323 C C . GLU A 1 174 ? -4.656 -7.704 16.938 1.00 98.12 174 GLU A C 1
ATOM 1325 O O . GLU A 1 174 ? -5.811 -8.126 16.866 1.00 98.12 174 GLU A O 1
ATOM 1330 N N . VAL A 1 175 ? -3.833 -7.728 15.879 1.00 98.25 175 VAL A N 1
ATOM 1331 C CA . VAL A 1 175 ? -4.238 -8.306 14.584 1.00 98.25 175 VAL A CA 1
ATOM 1332 C C . VAL A 1 175 ? -4.584 -9.788 14.752 1.00 98.25 175 VAL A C 1
ATOM 1334 O O . VAL A 1 175 ? -5.622 -10.249 14.271 1.00 98.25 175 VAL A O 1
ATOM 1337 N N . ARG A 1 176 ? -3.775 -10.555 15.496 1.00 97.88 176 ARG A N 1
ATOM 1338 C CA . ARG A 1 176 ? -4.062 -11.967 15.796 1.00 97.88 176 ARG A CA 1
ATOM 1339 C C . ARG A 1 176 ? -5.343 -12.120 16.615 1.00 97.88 176 ARG A C 1
ATOM 1341 O O . ARG A 1 176 ? -6.134 -13.010 16.310 1.00 97.88 176 ARG A O 1
ATOM 1348 N N . ALA A 1 177 ? -5.578 -11.251 17.592 1.00 98.19 177 ALA A N 1
ATOM 1349 C CA . ALA A 1 177 ? -6.798 -11.229 18.394 1.00 98.19 177 ALA A CA 1
ATOM 1350 C C . ALA A 1 177 ? -8.028 -10.705 17.630 1.00 98.19 177 ALA A C 1
ATOM 1352 O O . ALA A 1 177 ? -9.144 -10.895 18.105 1.00 98.19 177 ALA A O 1
ATOM 1353 N N . ALA A 1 178 ? -7.827 -10.081 16.462 1.00 98.25 178 ALA A N 1
ATOM 1354 C CA . ALA A 1 178 ? -8.841 -9.383 15.672 1.00 98.25 178 ALA A CA 1
ATOM 1355 C C . ALA A 1 178 ? -9.556 -8.252 16.437 1.00 98.25 178 ALA A C 1
ATOM 1357 O O . ALA A 1 178 ? -10.703 -7.919 16.138 1.00 98.25 178 ALA A O 1
ATOM 1358 N N . ARG A 1 179 ? -8.878 -7.661 17.425 1.00 98.00 179 ARG A N 1
ATOM 1359 C CA . ARG A 1 179 ? -9.380 -6.550 18.241 1.00 98.00 179 ARG A CA 1
ATOM 1360 C C . ARG A 1 179 ? -8.243 -5.855 18.974 1.00 98.00 179 ARG A C 1
ATOM 1362 O O . ARG A 1 179 ? -7.223 -6.479 19.271 1.00 98.00 179 ARG A O 1
ATOM 1369 N N . LEU A 1 180 ? -8.455 -4.590 19.307 1.00 96.50 180 LEU A N 1
ATOM 1370 C CA . LEU A 1 180 ? -7.589 -3.820 20.193 1.00 96.50 180 LEU A CA 1
ATOM 1371 C C . LEU A 1 180 ? -8.391 -3.229 21.346 1.00 96.50 180 LEU A C 1
ATOM 1373 O O . LEU A 1 180 ? -9.597 -3.012 21.232 1.00 96.50 180 LEU A O 1
ATOM 1377 N N . HIS A 1 181 ? -7.684 -2.931 22.430 1.00 94.81 181 HIS A N 1
ATOM 1378 C CA . HIS A 1 181 ? -8.215 -2.209 23.577 1.00 94.81 181 HIS A CA 1
ATOM 1379 C C . HIS A 1 181 ? -7.411 -0.926 23.789 1.00 94.81 181 HIS A C 1
ATOM 1381 O O . HIS A 1 181 ? -6.180 -0.929 23.709 1.00 94.81 181 HIS A O 1
ATOM 1387 N N . ALA A 1 182 ? -8.107 0.166 24.076 1.00 93.50 182 ALA A N 1
ATOM 1388 C CA . ALA A 1 182 ? -7.528 1.454 24.422 1.00 93.50 182 ALA A CA 1
ATOM 1389 C C . ALA A 1 182 ? -8.340 2.112 25.543 1.00 93.50 182 ALA A C 1
ATOM 1391 O O . ALA A 1 182 ? -9.474 1.722 25.814 1.00 93.50 182 ALA A O 1
ATOM 1392 N N . LEU A 1 183 ? -7.752 3.126 26.172 1.00 92.56 183 LEU A N 1
ATOM 1393 C CA . LEU A 1 183 ? -8.464 4.011 27.083 1.00 92.56 183 LEU A CA 1
ATOM 1394 C C . LEU A 1 183 ? -8.674 5.350 26.393 1.00 92.56 183 LEU A C 1
ATOM 1396 O O . LEU A 1 183 ? -7.733 5.945 25.858 1.00 92.56 183 LEU A O 1
ATOM 1400 N N . THR A 1 184 ? -9.904 5.836 26.418 1.00 93.25 184 THR A N 1
ATOM 1401 C CA . THR A 1 184 ? -10.209 7.220 26.059 1.00 93.25 184 THR A CA 1
ATOM 1402 C C . THR A 1 184 ? -9.515 8.171 27.038 1.00 93.25 184 THR A C 1
ATOM 1404 O O . THR A 1 184 ? -9.130 7.796 28.149 1.00 93.25 184 THR A O 1
ATOM 1407 N N . THR A 1 185 ? -9.367 9.441 26.666 1.00 92.00 185 THR A N 1
ATOM 1408 C CA . THR A 1 185 ? -8.731 10.431 27.558 1.00 92.00 185 THR A CA 1
ATOM 1409 C C . THR A 1 185 ? -9.514 10.705 28.850 1.00 92.00 185 THR A C 1
ATOM 1411 O O . THR A 1 185 ? -8.957 11.274 29.784 1.00 92.00 185 THR A O 1
ATOM 1414 N N . ASP A 1 186 ? -10.793 10.319 28.921 1.00 92.00 186 ASP A N 1
ATOM 1415 C CA . ASP A 1 186 ? -11.613 10.362 30.141 1.00 92.00 186 ASP A CA 1
ATOM 1416 C C . ASP A 1 186 ? -11.627 9.029 30.920 1.00 92.00 186 ASP A C 1
ATOM 1418 O O . ASP A 1 186 ? -12.350 8.901 31.908 1.00 92.00 186 ASP A O 1
ATOM 1422 N N . GLY A 1 187 ? -10.796 8.059 30.519 1.00 90.12 187 GLY A N 1
ATOM 1423 C CA . GLY A 1 187 ? -10.567 6.804 31.236 1.00 90.12 187 GLY A CA 1
ATOM 1424 C C . GLY A 1 187 ? -11.620 5.721 30.997 1.00 90.12 187 GLY A C 1
ATOM 1425 O O . GLY A 1 187 ? -11.716 4.797 31.802 1.00 90.12 187 GLY A O 1
ATOM 1426 N N . LYS A 1 188 ? -12.418 5.823 29.929 1.00 93.19 188 LYS A N 1
ATOM 1427 C CA . LYS A 1 188 ? -13.354 4.769 29.519 1.00 93.19 188 LYS A CA 1
ATOM 1428 C C . LYS A 1 188 ? -12.641 3.734 28.657 1.00 93.19 188 LYS A C 1
ATOM 1430 O O . LYS A 1 188 ? -11.781 4.071 27.844 1.00 93.19 188 LYS A O 1
ATOM 1435 N N . ASP A 1 189 ? -13.047 2.479 28.811 1.00 93.81 189 ASP A N 1
ATOM 1436 C CA . ASP A 1 189 ? -12.599 1.399 27.940 1.00 93.81 189 ASP A CA 1
ATOM 1437 C C . ASP A 1 189 ? -13.183 1.570 26.534 1.00 93.81 189 ASP A C 1
ATOM 1439 O O . ASP A 1 189 ? -14.395 1.717 26.361 1.00 93.81 189 ASP A O 1
ATOM 1443 N N . LEU A 1 190 ? -12.309 1.502 25.533 1.00 95.12 190 LEU A N 1
ATOM 1444 C CA . LEU A 1 190 ? -12.649 1.452 24.120 1.00 95.12 190 LEU A CA 1
ATOM 1445 C C . LEU A 1 190 ? -12.106 0.145 23.537 1.00 95.12 190 LEU A C 1
ATOM 1447 O O . LEU A 1 190 ? -10.899 -0.104 23.562 1.00 95.12 190 LEU A O 1
ATOM 1451 N N . GLU A 1 191 ? -12.991 -0.687 22.995 1.00 96.38 191 GLU A N 1
ATOM 1452 C CA . GLU A 1 191 ? -12.623 -1.843 22.174 1.00 96.38 191 GLU A CA 1
ATOM 1453 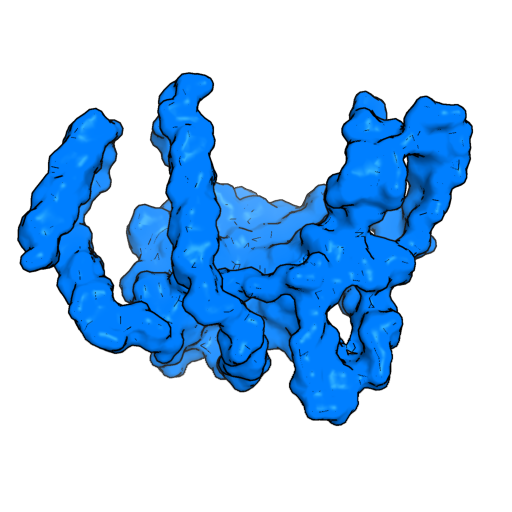C C . GLU A 1 191 ? -12.923 -1.509 20.711 1.00 96.38 191 GLU A C 1
ATOM 1455 O O . GLU A 1 191 ? -13.985 -0.969 20.406 1.00 96.38 191 GLU A O 1
ATOM 1460 N N . ILE A 1 192 ? -11.989 -1.817 19.812 1.00 97.38 192 ILE A N 1
ATOM 1461 C CA . ILE A 1 192 ? -12.197 -1.698 18.364 1.00 97.38 192 ILE A CA 1
ATOM 1462 C C . ILE A 1 192 ? -11.928 -3.067 17.751 1.00 97.38 192 ILE A C 1
ATOM 1464 O O . ILE A 1 192 ? -10.826 -3.608 17.898 1.00 97.38 192 ILE A O 1
ATOM 1468 N N . ALA A 1 193 ? -12.923 -3.637 17.069 1.00 97.94 193 ALA A N 1
ATOM 1469 C CA . ALA A 1 193 ? -12.736 -4.866 16.314 1.00 97.94 193 ALA A CA 1
ATOM 1470 C C . ALA A 1 193 ? -11.999 -4.578 15.000 1.00 97.94 193 ALA A C 1
ATOM 1472 O O . ALA A 1 193 ? -12.188 -3.542 14.364 1.00 97.94 193 ALA A O 1
ATOM 1473 N N . TRP A 1 194 ? -11.173 -5.526 14.561 1.00 98.06 194 TRP A N 1
ATOM 1474 C CA . TRP A 1 194 ? -10.426 -5.413 13.305 1.00 98.06 194 TRP A CA 1
ATOM 1475 C C . TRP A 1 194 ? -11.345 -5.225 12.089 1.00 98.06 194 TRP A C 1
ATOM 1477 O O . TRP A 1 194 ? -11.047 -4.438 11.197 1.00 98.06 194 TRP A O 1
ATOM 1487 N N . ALA A 1 195 ? -12.480 -5.931 12.070 1.00 96.50 195 ALA A N 1
ATOM 1488 C CA . ALA A 1 195 ? -13.460 -5.824 10.994 1.00 96.50 195 ALA A CA 1
ATOM 1489 C C . ALA A 1 195 ? -14.110 -4.432 10.930 1.00 96.50 195 ALA A C 1
ATOM 1491 O O . ALA A 1 195 ? -14.303 -3.909 9.837 1.00 96.50 195 ALA A O 1
ATOM 1492 N N . ASP A 1 196 ? -14.384 -3.814 12.083 1.00 96.19 196 ASP A N 1
ATOM 1493 C CA . ASP A 1 196 ? -14.987 -2.478 12.143 1.00 96.19 196 ASP A CA 1
ATOM 1494 C C . ASP A 1 196 ? -14.017 -1.417 11.612 1.00 96.19 196 ASP A C 1
ATOM 1496 O O . ASP A 1 196 ? -14.414 -0.515 10.880 1.00 96.19 196 ASP A O 1
ATOM 1500 N N . ALA A 1 197 ? -12.722 -1.563 11.910 1.00 96.12 197 ALA A N 1
ATOM 1501 C CA . ALA A 1 197 ? -11.689 -0.671 11.392 1.00 96.12 197 ALA A CA 1
ATOM 1502 C C . ALA A 1 197 ? -11.544 -0.734 9.864 1.00 96.12 197 ALA A C 1
ATOM 1504 O O . ALA A 1 197 ? -11.140 0.250 9.260 1.00 96.12 197 ALA A O 1
ATOM 1505 N N . ALA A 1 198 ? -11.896 -1.855 9.229 1.00 95.62 198 ALA A N 1
ATOM 1506 C CA . ALA A 1 198 ? -11.875 -1.978 7.773 1.00 95.62 198 ALA A CA 1
ATOM 1507 C C . ALA A 1 198 ? -13.108 -1.366 7.086 1.00 95.62 198 ALA A C 1
ATOM 1509 O O . ALA A 1 198 ? -13.102 -1.210 5.866 1.00 95.62 198 ALA A O 1
ATOM 1510 N N . PHE A 1 199 ? -14.166 -1.032 7.837 1.00 93.81 199 PHE A N 1
ATOM 1511 C CA . PHE A 1 199 ? -15.372 -0.411 7.283 1.00 93.81 199 PHE A CA 1
ATOM 1512 C C . PHE A 1 199 ? -15.142 1.039 6.848 1.00 93.81 199 PHE A C 1
ATOM 1514 O O . PHE A 1 199 ? -15.723 1.495 5.861 1.00 93.81 199 PHE A O 1
ATOM 1521 N N . ASP A 1 200 ? -14.284 1.745 7.574 1.00 91.50 200 ASP A N 1
ATOM 1522 C CA . ASP A 1 200 ? -13.746 3.051 7.208 1.00 91.50 200 ASP A CA 1
ATOM 1523 C C . ASP A 1 200 ? -12.219 2.982 7.351 1.00 91.50 200 ASP A C 1
ATOM 1525 O O . ASP A 1 200 ? -11.667 3.365 8.388 1.00 91.50 200 ASP A O 1
ATOM 1529 N N . PRO A 1 201 ? -11.541 2.364 6.365 1.00 94.25 201 PRO A N 1
ATOM 1530 C CA . PRO A 1 201 ? -10.156 1.945 6.514 1.00 94.25 201 PRO A CA 1
ATOM 1531 C C . PRO A 1 201 ? -9.185 3.125 6.556 1.00 94.25 201 PRO A C 1
ATOM 1533 O O . PRO A 1 201 ? -8.091 2.970 7.102 1.00 94.25 201 PRO A O 1
ATOM 1536 N N . GLY A 1 202 ? -9.576 4.298 6.042 1.00 93.31 202 GLY A N 1
ATOM 1537 C CA . GLY A 1 202 ? -8.705 5.464 5.955 1.00 93.31 202 GLY A CA 1
ATOM 1538 C C . GLY A 1 202 ? -7.330 5.108 5.381 1.00 93.31 202 GLY A C 1
ATOM 1539 O O . GLY A 1 202 ? -7.194 4.249 4.508 1.00 93.31 202 GLY A O 1
ATOM 1540 N N . TRP A 1 203 ? -6.290 5.712 5.959 1.00 93.44 203 TRP A N 1
ATOM 1541 C CA . TRP A 1 203 ? -4.907 5.405 5.607 1.00 93.44 203 TRP A CA 1
ATOM 1542 C C . TRP A 1 203 ? -4.561 3.933 5.875 1.00 93.44 203 TRP A C 1
ATOM 1544 O O . TRP A 1 203 ? -4.370 3.516 7.025 1.00 93.44 203 TRP A O 1
ATOM 1554 N N . THR A 1 204 ? -4.426 3.166 4.794 1.00 96.69 204 THR A N 1
ATOM 1555 C CA . THR A 1 204 ? -4.154 1.731 4.843 1.00 96.69 204 THR A CA 1
ATOM 1556 C C . THR A 1 204 ? -2.725 1.453 4.400 1.00 96.69 204 THR A C 1
ATOM 1558 O O . THR A 1 204 ? -2.366 1.649 3.240 1.00 96.69 204 THR A O 1
ATOM 1561 N N . LYS A 1 205 ? -1.883 0.997 5.332 1.00 97.38 205 LYS A N 1
ATOM 1562 C CA . LYS A 1 205 ? -0.446 0.836 5.085 1.00 97.38 205 LYS A CA 1
ATOM 1563 C C . LYS A 1 205 ? 0.153 -0.327 5.863 1.00 97.38 205 LYS A C 1
ATOM 1565 O O . LYS A 1 205 ? -0.171 -0.545 7.032 1.00 97.38 205 LYS A O 1
ATOM 1570 N N . LEU A 1 206 ? 1.071 -1.041 5.221 1.00 98.44 206 LEU A N 1
ATOM 1571 C CA . LEU A 1 206 ? 1.894 -2.077 5.837 1.00 98.44 206 LEU A CA 1
ATOM 1572 C C . LEU A 1 206 ? 3.377 -1.742 5.634 1.00 98.44 206 LEU A C 1
ATOM 1574 O O . LEU A 1 206 ? 3.780 -1.427 4.517 1.00 98.44 206 LEU A O 1
ATOM 1578 N N . ASP A 1 207 ? 4.188 -1.831 6.690 1.00 98.06 207 ASP A N 1
ATOM 1579 C CA . ASP A 1 207 ? 5.635 -1.587 6.612 1.00 98.06 207 ASP A CA 1
ATOM 1580 C C . ASP A 1 207 ? 6.434 -2.795 7.095 1.00 98.06 207 ASP A C 1
ATOM 1582 O O . ASP A 1 207 ? 6.128 -3.396 8.127 1.00 98.06 207 ASP A O 1
ATOM 1586 N N . TRP A 1 208 ? 7.513 -3.097 6.382 1.00 98.31 208 TRP A N 1
ATOM 1587 C CA . TRP A 1 208 ? 8.503 -4.103 6.729 1.00 98.31 208 TRP A CA 1
ATOM 1588 C C . TRP A 1 208 ? 9.902 -3.501 6.749 1.00 98.31 208 TRP A C 1
ATOM 1590 O O . TRP A 1 208 ? 10.215 -2.551 6.041 1.00 98.31 208 TRP A O 1
ATOM 1600 N N . VAL A 1 209 ? 10.791 -4.145 7.492 1.00 97.44 209 VAL A N 1
ATOM 1601 C CA . VAL A 1 209 ? 12.223 -4.116 7.195 1.00 97.44 209 VAL A CA 1
ATOM 1602 C C . VAL A 1 209 ? 12.549 -5.379 6.408 1.00 97.44 209 VAL A C 1
ATOM 1604 O O . VAL A 1 209 ? 12.206 -6.479 6.846 1.00 97.44 209 VAL A O 1
ATOM 1607 N N . VAL A 1 210 ? 13.201 -5.234 5.255 1.00 96.88 210 VAL A N 1
ATOM 1608 C CA . VAL A 1 210 ? 13.535 -6.328 4.332 1.00 96.88 210 VAL A CA 1
ATOM 1609 C C . VAL A 1 210 ? 15.043 -6.362 4.089 1.00 96.88 210 VAL A C 1
ATOM 1611 O O . VAL A 1 210 ? 15.692 -5.326 3.988 1.00 96.88 210 VAL A O 1
ATOM 1614 N N . ALA A 1 211 ? 15.619 -7.558 4.011 1.00 94.00 211 ALA A N 1
ATOM 1615 C CA . ALA A 1 211 ? 17.003 -7.748 3.609 1.00 94.00 211 ALA A CA 1
ATOM 1616 C C . ALA A 1 211 ? 17.165 -7.501 2.103 1.00 94.00 211 ALA A C 1
ATOM 1618 O O . ALA A 1 211 ? 16.505 -8.144 1.288 1.00 94.00 211 ALA A O 1
ATOM 1619 N N . ASP A 1 212 ? 18.092 -6.614 1.751 1.00 90.31 212 ASP A N 1
ATOM 1620 C CA . ASP A 1 212 ? 18.504 -6.317 0.383 1.00 90.31 212 ASP A CA 1
ATOM 1621 C C . ASP A 1 212 ? 19.969 -6.754 0.194 1.00 90.31 212 ASP A C 1
ATOM 1623 O O . ASP A 1 212 ? 20.899 -5.977 0.439 1.00 90.31 212 ASP A O 1
ATOM 1627 N N . PRO A 1 213 ? 20.215 -8.020 -0.195 1.00 85.25 213 PRO A N 1
ATOM 1628 C CA . PRO A 1 213 ? 21.569 -8.534 -0.365 1.00 85.25 213 PRO A CA 1
ATOM 1629 C C . PRO A 1 213 ? 22.296 -7.915 -1.564 1.00 85.25 213 PRO A C 1
ATOM 1631 O O . PRO A 1 213 ? 23.522 -7.857 -1.547 1.00 85.25 213 PRO A O 1
ATOM 1634 N N . GLU A 1 214 ? 21.574 -7.434 -2.583 1.00 84.56 214 GLU A N 1
ATOM 1635 C CA . GLU A 1 214 ? 22.185 -6.770 -3.741 1.00 84.56 214 GLU A CA 1
ATOM 1636 C C . GLU A 1 214 ? 22.783 -5.416 -3.355 1.00 84.56 214 GLU A C 1
ATOM 1638 O O . GLU A 1 214 ? 23.837 -5.043 -3.868 1.00 84.56 214 GLU A O 1
ATOM 1643 N N . ARG A 1 215 ? 22.138 -4.699 -2.425 1.00 83.81 215 ARG A N 1
ATOM 1644 C CA . ARG A 1 215 ? 22.660 -3.454 -1.838 1.00 83.81 215 ARG A CA 1
ATOM 1645 C C . ARG A 1 215 ? 23.445 -3.665 -0.540 1.00 83.81 215 ARG A C 1
ATOM 1647 O O . ARG A 1 215 ? 23.968 -2.705 0.018 1.00 83.81 215 ARG A O 1
ATOM 1654 N N . GLY A 1 216 ? 23.567 -4.910 -0.076 1.00 81.81 216 GLY A N 1
ATOM 1655 C CA . GLY A 1 216 ? 24.368 -5.28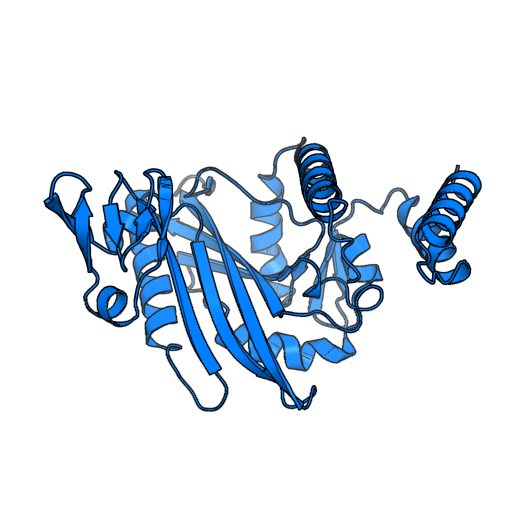3 1.089 1.00 81.81 216 GLY A CA 1
ATOM 1656 C C . GLY A 1 216 ? 23.824 -4.768 2.425 1.00 81.81 216 GLY A C 1
ATOM 1657 O O . GLY A 1 216 ? 24.617 -4.411 3.295 1.00 81.81 216 GLY A O 1
ATOM 1658 N N . GLY A 1 217 ? 22.499 -4.712 2.607 1.00 88.00 217 GLY A N 1
ATOM 1659 C CA . GLY A 1 217 ? 21.904 -4.113 3.804 1.00 88.00 217 GLY A CA 1
ATOM 1660 C C . GLY A 1 217 ? 20.449 -4.486 4.085 1.00 88.00 217 GLY A C 1
ATOM 1661 O O . GLY A 1 217 ? 19.927 -5.491 3.606 1.00 88.00 217 GLY A O 1
ATOM 1662 N N . LEU A 1 218 ? 19.812 -3.664 4.918 1.00 92.12 218 LEU A N 1
ATOM 1663 C CA . LEU A 1 218 ? 18.380 -3.699 5.202 1.00 92.12 218 LEU A CA 1
ATOM 1664 C C . LEU A 1 218 ? 17.731 -2.463 4.581 1.00 92.12 218 LEU A C 1
ATOM 1666 O O . LEU A 1 218 ? 18.328 -1.388 4.601 1.00 92.12 218 LEU A O 1
ATOM 1670 N N . VAL A 1 219 ? 16.507 -2.608 4.090 1.00 92.88 219 VAL A N 1
ATOM 1671 C CA . VAL A 1 219 ? 15.705 -1.512 3.547 1.00 92.88 219 VAL A CA 1
ATOM 1672 C C . VAL A 1 219 ? 14.340 -1.481 4.224 1.00 92.88 219 VAL A C 1
ATOM 1674 O O . VAL A 1 219 ? 13.767 -2.529 4.531 1.00 92.88 219 VAL A O 1
ATOM 1677 N N . SER A 1 220 ? 13.828 -0.279 4.483 1.00 95.38 220 SER A N 1
ATOM 1678 C CA . SER A 1 220 ? 12.423 -0.102 4.850 1.00 95.38 220 SER A CA 1
ATOM 1679 C C . SER A 1 220 ? 11.589 -0.301 3.593 1.00 95.38 220 SER A C 1
ATOM 1681 O O . SER A 1 220 ? 11.829 0.383 2.607 1.00 95.38 220 SER A O 1
ATOM 1683 N N . ALA A 1 221 ? 10.651 -1.239 3.601 1.00 96.69 221 ALA A N 1
ATOM 1684 C CA . ALA A 1 221 ? 9.756 -1.483 2.482 1.00 96.69 221 ALA A CA 1
ATOM 1685 C C . ALA A 1 221 ? 8.317 -1.262 2.932 1.00 96.69 221 ALA A C 1
ATOM 1687 O O . ALA A 1 221 ? 7.863 -1.909 3.877 1.00 96.69 221 ALA A O 1
ATOM 1688 N N . SER A 1 222 ? 7.608 -0.367 2.257 1.00 96.88 222 SER A N 1
ATOM 1689 C CA . SER A 1 222 ? 6.230 -0.040 2.591 1.00 96.88 222 SER A CA 1
ATOM 1690 C C . SER A 1 222 ? 5.280 -0.426 1.470 1.00 96.88 222 SER A C 1
ATOM 1692 O O . SER A 1 222 ? 5.683 -0.509 0.317 1.00 96.88 222 SER A O 1
ATOM 1694 N N . ASN A 1 223 ? 4.025 -0.702 1.805 1.00 97.94 223 ASN A N 1
ATOM 1695 C CA . ASN A 1 223 ? 2.954 -0.872 0.836 1.00 97.94 223 ASN A CA 1
ATOM 1696 C C . ASN A 1 223 ? 1.735 -0.081 1.304 1.00 97.94 223 ASN A C 1
ATOM 1698 O O . ASN A 1 223 ? 1.109 -0.440 2.308 1.00 97.94 223 ASN A O 1
ATOM 1702 N N . VAL A 1 224 ? 1.444 1.011 0.600 1.00 97.06 224 VAL A N 1
ATOM 1703 C CA . VAL A 1 224 ? 0.217 1.796 0.765 1.00 97.06 224 VAL A CA 1
ATOM 1704 C C . VAL A 1 224 ? -0.858 1.190 -0.127 1.00 97.06 224 VAL A C 1
ATOM 1706 O O . VAL A 1 224 ? -0.605 0.901 -1.296 1.00 97.06 224 VAL A O 1
ATOM 1709 N N . LEU A 1 225 ? -2.042 0.964 0.436 1.00 97.19 225 LEU A N 1
ATOM 1710 C CA . LEU A 1 225 ? -3.149 0.344 -0.277 1.00 97.19 225 LEU A CA 1
ATOM 1711 C C . LEU A 1 225 ? -4.208 1.376 -0.623 1.00 97.19 225 LEU A C 1
ATOM 1713 O O . LEU A 1 225 ? -4.767 2.010 0.267 1.00 97.19 225 LEU A O 1
ATOM 1717 N N . ASP A 1 226 ? -4.528 1.435 -1.904 1.00 95.44 226 ASP A N 1
ATOM 1718 C CA . ASP A 1 226 ? -5.622 2.218 -2.455 1.00 95.44 226 ASP A CA 1
ATOM 1719 C C . ASP A 1 226 ? -6.774 1.268 -2.765 1.00 95.44 226 ASP A C 1
ATOM 1721 O O . ASP A 1 226 ? -6.746 0.485 -3.729 1.00 95.44 226 ASP A O 1
ATOM 1725 N N . VAL A 1 227 ? -7.718 1.221 -1.823 1.00 97.25 227 VAL A N 1
ATOM 1726 C CA . VAL A 1 227 ? -8.739 0.178 -1.767 1.00 97.25 227 VAL A CA 1
ATOM 1727 C C . VAL A 1 227 ? -10.057 0.695 -2.312 1.00 97.25 227 VAL A C 1
ATOM 1729 O O . VAL A 1 227 ? -10.639 1.647 -1.800 1.00 97.25 227 VAL A O 1
ATOM 1732 N N . THR A 1 228 ? -10.588 -0.015 -3.298 1.00 97.25 228 THR A N 1
ATOM 1733 C CA . THR A 1 228 ? -11.868 0.294 -3.932 1.00 97.25 228 THR A CA 1
ATOM 1734 C C . THR A 1 228 ? -12.851 -0.859 -3.782 1.00 97.25 228 THR A C 1
ATOM 1736 O O . THR A 1 228 ? -12.475 -2.032 -3.748 1.00 97.25 228 THR A O 1
ATOM 1739 N N . TRP A 1 229 ? -14.133 -0.522 -3.683 1.00 98.00 229 TRP A N 1
ATOM 1740 C CA . TRP A 1 229 ? -15.243 -1.458 -3.802 1.00 98.00 229 TRP A CA 1
ATOM 1741 C C . TRP A 1 229 ? -15.885 -1.317 -5.178 1.00 98.00 229 TRP A C 1
ATOM 1743 O O . TRP A 1 229 ? -16.297 -0.223 -5.556 1.00 98.00 229 TRP A O 1
ATOM 1753 N N . GLU A 1 230 ? -16.000 -2.435 -5.889 1.00 97.62 230 GLU A N 1
ATOM 1754 C CA . GLU A 1 230 ? -16.779 -2.570 -7.115 1.00 97.62 230 GLU A CA 1
ATOM 1755 C C . GLU A 1 230 ? -18.099 -3.288 -6.808 1.00 97.62 230 GLU A C 1
ATOM 1757 O O . GLU A 1 230 ? -18.116 -4.449 -6.373 1.00 97.62 230 GLU A O 1
ATOM 1762 N N . ALA A 1 231 ? -19.206 -2.579 -7.021 1.00 97.56 231 ALA A N 1
ATOM 1763 C CA . ALA A 1 231 ? -20.554 -3.087 -6.806 1.00 97.56 231 ALA A CA 1
ATOM 1764 C C . ALA A 1 231 ? -21.015 -3.976 -7.982 1.00 97.56 231 ALA A C 1
ATOM 1766 O O . ALA A 1 231 ? -20.429 -3.928 -9.067 1.00 97.56 231 ALA A O 1
ATOM 1767 N N . PRO A 1 232 ? -22.100 -4.764 -7.833 1.00 97.62 232 PRO A N 1
ATOM 1768 C CA . PRO A 1 232 ? -22.608 -5.624 -8.909 1.00 97.62 232 PRO A CA 1
ATOM 1769 C C . PRO A 1 232 ? -23.026 -4.883 -10.187 1.00 97.62 232 PRO A C 1
ATOM 1771 O O . PRO A 1 232 ? -23.101 -5.495 -11.252 1.00 97.62 232 PRO A O 1
ATOM 1774 N N . ASP A 1 233 ? -23.311 -3.582 -10.097 1.00 95.88 233 ASP A N 1
ATOM 1775 C CA . ASP A 1 233 ? -23.611 -2.728 -11.252 1.00 95.88 233 ASP A CA 1
ATOM 1776 C C . ASP A 1 233 ? -22.354 -2.205 -11.978 1.00 95.88 233 ASP A C 1
ATOM 1778 O O . ASP A 1 233 ? -22.475 -1.553 -13.015 1.00 95.88 233 ASP A O 1
ATOM 1782 N N . GLY A 1 234 ? -21.159 -2.520 -11.464 1.00 93.19 234 GLY A N 1
ATOM 1783 C CA . GLY A 1 234 ? -19.864 -2.099 -11.995 1.00 93.19 234 GLY A CA 1
ATOM 1784 C C . GLY A 1 234 ? -19.393 -0.727 -11.510 1.00 93.19 234 GLY A C 1
ATOM 1785 O O . GLY A 1 234 ? -18.329 -0.281 -11.936 1.00 93.19 234 GLY A O 1
ATOM 1786 N N . SER A 1 235 ? -20.151 -0.046 -10.644 1.00 93.88 235 SER A N 1
ATOM 1787 C CA . SER A 1 235 ? -19.702 1.200 -10.017 1.00 93.88 235 SER A CA 1
ATOM 1788 C C . SER A 1 235 ? -18.534 0.945 -9.064 1.00 93.88 235 SER A C 1
ATOM 1790 O O . SER A 1 235 ? -18.501 -0.073 -8.372 1.00 93.88 235 SER A O 1
ATOM 1792 N N . ILE A 1 236 ? -17.571 1.871 -9.033 1.00 94.69 236 ILE A N 1
ATOM 1793 C CA . ILE A 1 236 ? -16.351 1.767 -8.225 1.00 94.69 236 ILE A CA 1
ATOM 1794 C C . ILE A 1 236 ? -16.305 2.935 -7.250 1.00 94.69 236 ILE A C 1
ATOM 1796 O O . ILE A 1 236 ? -16.440 4.089 -7.651 1.00 94.69 236 ILE A O 1
ATOM 1800 N N . THR A 1 237 ? -16.127 2.629 -5.967 1.00 94.56 237 THR A N 1
ATOM 1801 C CA . THR A 1 237 ? -16.056 3.622 -4.888 1.00 94.56 237 THR A CA 1
ATOM 1802 C C . THR A 1 237 ? -14.831 3.359 -4.012 1.00 94.56 237 THR A C 1
ATOM 1804 O O . THR A 1 237 ? -14.697 2.239 -3.511 1.00 94.56 237 THR A O 1
ATOM 1807 N N . PRO A 1 238 ? -13.952 4.348 -3.776 1.00 94.38 238 PRO A N 1
ATOM 1808 C CA . PRO A 1 238 ? -12.875 4.217 -2.797 1.00 94.38 238 PRO A CA 1
ATOM 1809 C C . PRO A 1 238 ? -13.424 3.989 -1.391 1.00 94.38 238 PRO A C 1
ATOM 1811 O O . PRO A 1 238 ? -14.399 4.627 -0.982 1.00 94.38 238 PRO A O 1
ATOM 1814 N N . LEU A 1 239 ? -12.829 3.063 -0.641 1.00 94.69 239 LEU A N 1
ATOM 1815 C CA . LEU A 1 239 ? -13.323 2.725 0.693 1.00 94.69 239 LEU A CA 1
ATOM 1816 C C . LEU A 1 239 ? -13.000 3.800 1.733 1.00 94.69 239 LEU A C 1
ATOM 1818 O O . LEU A 1 239 ? -13.790 3.965 2.659 1.00 94.69 239 LEU A O 1
ATOM 1822 N N . ASP A 1 240 ? -11.909 4.538 1.567 1.00 89.94 240 ASP A N 1
ATOM 1823 C CA . ASP A 1 240 ? -11.516 5.687 2.394 1.00 89.94 240 ASP A CA 1
ATOM 1824 C C . ASP A 1 240 ? -12.033 7.037 1.853 1.00 89.94 240 ASP A C 1
ATOM 1826 O O . ASP A 1 240 ? -11.862 8.077 2.490 1.00 89.94 240 ASP A O 1
ATOM 1830 N N . GLY A 1 241 ? -12.697 7.020 0.694 1.00 87.00 241 GLY A N 1
ATOM 1831 C CA . GLY A 1 241 ? -13.261 8.197 0.043 1.00 87.00 241 GLY A CA 1
ATOM 1832 C C . GLY A 1 241 ? -12.299 8.966 -0.867 1.00 87.00 241 GLY A C 1
ATOM 1833 O O . GLY A 1 241 ? -12.696 10.024 -1.358 1.00 87.00 241 GLY A O 1
ATOM 1834 N N . PHE A 1 242 ? -11.089 8.461 -1.126 1.00 84.44 242 PHE A N 1
ATOM 1835 C CA . PHE A 1 242 ? -10.121 9.098 -2.020 1.00 84.44 242 PHE A CA 1
ATOM 1836 C C . PHE A 1 242 ? -9.457 8.078 -2.955 1.00 84.44 242 PHE A C 1
ATOM 1838 O O . PHE A 1 242 ? -9.227 6.946 -2.566 1.00 84.44 242 PHE A O 1
ATOM 1845 N N . LEU A 1 243 ? -9.176 8.462 -4.203 1.00 84.81 243 LEU A N 1
ATOM 1846 C CA . LEU A 1 243 ? -8.469 7.608 -5.163 1.00 84.81 243 LEU A CA 1
ATOM 1847 C C . LEU A 1 243 ? -7.188 8.312 -5.602 1.00 84.81 243 LEU A C 1
ATOM 1849 O O . LEU A 1 243 ? -7.257 9.362 -6.245 1.00 84.81 243 LEU A O 1
ATOM 1853 N N . ASP A 1 244 ? -6.031 7.735 -5.290 1.00 85.62 244 ASP A N 1
ATOM 1854 C CA . ASP A 1 244 ? -4.755 8.380 -5.593 1.00 85.62 244 ASP A CA 1
ATOM 1855 C C . ASP A 1 244 ? -4.429 8.399 -7.097 1.00 85.62 244 ASP A C 1
ATOM 1857 O O . ASP A 1 244 ? -4.670 7.453 -7.870 1.00 85.62 244 ASP A O 1
ATOM 1861 N N . SER A 1 245 ? -3.795 9.503 -7.495 1.00 85.06 245 SER A N 1
ATOM 1862 C CA . SER A 1 245 ? -3.210 9.701 -8.820 1.00 85.06 245 SER A CA 1
ATOM 1863 C C . SER A 1 245 ? -1.949 8.855 -9.028 1.00 85.06 245 SER A C 1
ATOM 1865 O O . SER A 1 245 ? -1.183 8.654 -8.094 1.00 85.06 245 SER A O 1
ATOM 1867 N N . TYR A 1 246 ? -1.667 8.454 -10.271 1.00 83.88 246 TYR A N 1
ATOM 1868 C CA . TYR A 1 246 ? -0.619 7.473 -10.599 1.00 83.88 246 TYR A CA 1
ATOM 1869 C C . TYR A 1 246 ? 0.657 8.047 -11.239 1.00 83.88 246 TYR A C 1
ATOM 1871 O O . TYR A 1 246 ? 1.469 7.308 -11.804 1.00 83.88 246 TYR A O 1
ATOM 1879 N N . PHE A 1 247 ? 0.845 9.368 -11.226 1.00 83.25 247 PHE A N 1
ATOM 1880 C CA . PHE A 1 247 ? 1.856 10.034 -12.062 1.00 83.25 247 PHE A CA 1
ATOM 1881 C C . PHE A 1 247 ? 3.313 9.633 -11.752 1.00 83.25 247 PHE A C 1
ATOM 1883 O O . PHE A 1 247 ? 4.175 9.761 -12.623 1.00 83.25 247 PHE A O 1
ATOM 1890 N N . GLN A 1 248 ? 3.584 9.111 -10.550 1.00 85.00 248 GLN A N 1
ATOM 1891 C CA . GLN A 1 248 ? 4.898 8.614 -10.108 1.00 85.00 248 GLN A CA 1
ATOM 1892 C C . GLN A 1 248 ? 4.904 7.108 -9.803 1.00 85.00 248 GLN A C 1
ATOM 1894 O O . GLN A 1 248 ? 5.633 6.647 -8.926 1.00 85.00 248 GLN A O 1
ATOM 1899 N N . GLU A 1 249 ? 4.089 6.331 -10.515 1.00 92.50 249 GLU A N 1
ATOM 1900 C CA . GLU A 1 249 ? 3.977 4.888 -10.302 1.00 92.50 249 GLU A CA 1
ATOM 1901 C C . GLU A 1 249 ? 4.560 4.079 -11.467 1.00 92.50 249 GLU A C 1
ATOM 1903 O O . GLU A 1 249 ? 4.291 4.357 -12.641 1.00 92.50 249 GLU A O 1
ATOM 1908 N N . VAL A 1 250 ? 5.314 3.023 -11.139 1.00 95.06 250 VAL A N 1
ATOM 1909 C CA . VAL A 1 250 ? 5.738 1.989 -12.099 1.00 95.06 250 VAL A CA 1
ATOM 1910 C C . VAL A 1 250 ? 5.178 0.638 -11.676 1.00 95.06 250 VAL A C 1
ATOM 1912 O O . VAL A 1 250 ? 5.637 0.023 -10.713 1.00 95.06 250 VAL A O 1
ATOM 1915 N N . TYR A 1 251 ? 4.193 0.154 -12.422 1.00 96.12 251 TYR A N 1
ATOM 1916 C CA . TYR A 1 251 ? 3.524 -1.118 -12.193 1.00 96.12 251 TYR A CA 1
ATOM 1917 C C . TYR A 1 251 ? 4.393 -2.292 -12.616 1.00 96.12 251 TYR A C 1
ATOM 1919 O O . TYR A 1 251 ? 4.956 -2.324 -13.711 1.00 96.12 251 TYR A O 1
ATOM 1927 N N . LEU A 1 252 ? 4.467 -3.291 -11.740 1.00 96.38 252 LEU A N 1
ATOM 1928 C CA . LEU A 1 252 ? 5.452 -4.367 -11.833 1.00 96.38 252 LEU A CA 1
ATOM 1929 C C . LEU A 1 252 ? 5.025 -5.553 -12.699 1.00 96.38 252 LEU A C 1
ATOM 1931 O O . LEU A 1 252 ? 5.856 -6.429 -12.953 1.00 96.38 252 LEU A O 1
ATOM 1935 N N . ASP A 1 253 ? 3.766 -5.605 -13.126 1.00 94.31 253 ASP A N 1
ATOM 1936 C CA . ASP A 1 253 ? 3.217 -6.684 -13.945 1.00 94.31 253 ASP A CA 1
ATOM 1937 C C . ASP A 1 253 ? 2.177 -6.142 -14.931 1.00 94.31 253 ASP A C 1
ATOM 1939 O O . ASP A 1 253 ? 1.106 -5.689 -14.531 1.00 94.31 253 ASP A O 1
ATOM 1943 N N . SER A 1 254 ? 2.468 -6.226 -16.230 1.00 90.94 254 SER A N 1
ATOM 1944 C CA . SER A 1 254 ? 1.556 -5.798 -17.295 1.00 90.94 254 SER A CA 1
ATOM 1945 C C . SER A 1 254 ? 0.233 -6.564 -17.336 1.00 90.94 254 SER A C 1
ATOM 1947 O O . SER A 1 254 ? -0.743 -6.038 -17.872 1.00 90.94 254 SER A O 1
ATOM 1949 N N . ALA A 1 255 ? 0.136 -7.746 -16.720 1.00 89.94 255 ALA A N 1
ATOM 1950 C CA . ALA A 1 255 ? -1.139 -8.442 -16.556 1.00 89.94 255 ALA A CA 1
ATOM 1951 C C . ALA A 1 255 ? -2.133 -7.668 -15.667 1.00 89.94 255 ALA A C 1
ATOM 1953 O O . ALA A 1 255 ? -3.340 -7.876 -15.782 1.00 89.94 255 ALA A O 1
ATOM 1954 N N . ALA A 1 256 ? -1.651 -6.747 -14.824 1.00 92.56 256 ALA A N 1
ATOM 1955 C CA . ALA A 1 256 ? -2.485 -5.894 -13.981 1.00 92.56 256 ALA A CA 1
ATOM 1956 C C . ALA A 1 256 ? -3.044 -4.657 -14.712 1.00 92.56 256 ALA A C 1
ATOM 1958 O O . ALA A 1 256 ? -3.878 -3.940 -14.155 1.00 92.56 256 ALA A O 1
ATOM 1959 N N . LEU A 1 257 ? -2.634 -4.418 -15.964 1.00 89.06 257 LEU A N 1
ATOM 1960 C CA . LEU A 1 257 ? -3.066 -3.271 -16.766 1.00 89.06 257 LEU A CA 1
ATOM 1961 C C . LEU A 1 257 ? -4.597 -3.116 -16.856 1.00 89.06 257 LEU A C 1
ATOM 1963 O O . LEU A 1 257 ? -5.061 -1.986 -16.734 1.00 89.06 257 LEU A O 1
ATOM 1967 N N . PRO A 1 258 ? -5.415 -4.180 -17.013 1.00 87.81 258 PRO A N 1
ATOM 1968 C CA . PRO A 1 258 ? -6.871 -4.029 -17.039 1.00 87.81 258 PRO A CA 1
ATOM 1969 C C . PRO A 1 258 ? -7.450 -3.505 -15.720 1.00 87.81 258 PRO A C 1
ATOM 1971 O O . PRO A 1 258 ? -8.368 -2.689 -15.737 1.00 87.81 258 PRO A O 1
ATOM 1974 N N . VAL A 1 259 ? -6.908 -3.952 -14.581 1.00 88.81 259 VAL A N 1
ATOM 1975 C CA . VAL A 1 259 ? -7.333 -3.487 -13.250 1.00 88.81 259 VAL A CA 1
ATOM 1976 C C . VAL A 1 259 ? -6.941 -2.026 -13.077 1.00 88.81 259 VAL A C 1
ATOM 1978 O O . VAL A 1 259 ? -7.778 -1.215 -12.697 1.00 88.81 259 VAL A O 1
ATOM 1981 N N . PHE A 1 260 ? -5.702 -1.679 -13.430 1.00 90.56 260 PHE A N 1
ATOM 1982 C CA . PHE A 1 260 ? -5.241 -0.297 -13.415 1.00 90.56 260 PHE A CA 1
ATOM 1983 C C . PHE A 1 260 ? -6.105 0.609 -14.297 1.00 90.56 260 PHE A C 1
ATOM 1985 O O . PHE A 1 260 ? -6.621 1.601 -13.805 1.00 90.56 260 PHE A O 1
ATOM 1992 N N . ALA A 1 261 ? -6.293 0.269 -15.575 1.00 84.81 261 ALA A N 1
ATOM 1993 C CA . ALA A 1 261 ? -6.998 1.119 -16.536 1.00 84.81 261 ALA A CA 1
ATOM 1994 C C . ALA A 1 261 ? -8.450 1.370 -16.119 1.00 84.81 261 ALA A C 1
ATOM 1996 O O . ALA A 1 261 ? -8.968 2.470 -16.295 1.00 84.81 261 ALA A O 1
ATOM 1997 N N . LYS A 1 262 ? -9.085 0.355 -15.525 1.00 85.81 262 LYS A N 1
ATOM 1998 C CA . LYS A 1 262 ? -10.411 0.482 -14.929 1.00 85.81 262 LYS A CA 1
ATOM 1999 C C . LYS A 1 262 ? -10.425 1.530 -13.814 1.00 85.81 262 LYS A C 1
ATOM 2001 O O . LYS A 1 262 ? -11.290 2.390 -13.833 1.00 85.81 262 LYS A O 1
ATOM 2006 N N . LEU A 1 263 ? -9.475 1.479 -12.878 1.00 84.69 263 LEU A N 1
ATOM 2007 C CA . LEU A 1 263 ? -9.416 2.397 -11.734 1.00 84.69 263 LEU A CA 1
ATOM 2008 C C . LEU A 1 263 ? -8.941 3.802 -12.123 1.00 84.69 263 LEU A C 1
ATOM 2010 O O . LEU A 1 263 ? -9.518 4.785 -11.678 1.00 84.69 263 LEU A O 1
ATOM 2014 N N . ALA A 1 264 ? -7.946 3.908 -13.003 1.00 80.56 264 ALA A N 1
ATOM 2015 C CA . ALA A 1 264 ? -7.419 5.178 -13.496 1.00 80.56 264 ALA A CA 1
ATOM 2016 C C . ALA A 1 264 ? -8.501 6.033 -14.178 1.00 80.56 264 ALA A C 1
ATOM 2018 O O . ALA A 1 264 ? -8.470 7.253 -14.069 1.00 80.56 264 ALA A O 1
ATOM 2019 N N . GLY A 1 265 ? -9.495 5.403 -14.818 1.00 72.25 265 GLY A N 1
ATOM 2020 C CA . GLY A 1 265 ? -10.655 6.098 -15.388 1.00 72.25 265 GLY A CA 1
ATOM 2021 C C . GLY A 1 265 ? -11.596 6.748 -14.363 1.00 72.25 265 GLY A C 1
ATOM 2022 O O . GLY A 1 265 ? -12.498 7.476 -14.764 1.00 72.25 265 GLY A O 1
ATOM 2023 N N . HIS A 1 266 ? -11.406 6.490 -13.065 1.00 75.81 266 HIS A N 1
ATOM 2024 C CA . HIS A 1 266 ? -12.156 7.105 -11.965 1.00 75.81 266 HIS A CA 1
ATOM 2025 C C . HIS A 1 266 ? -11.353 8.171 -11.202 1.00 75.81 266 HIS A C 1
ATOM 2027 O O . HIS A 1 266 ? -11.865 8.735 -10.236 1.00 75.81 266 HIS A O 1
ATOM 2033 N N . VAL A 1 267 ? -10.110 8.447 -11.609 1.00 77.88 267 VAL A N 1
ATOM 2034 C CA . VAL A 1 267 ? -9.307 9.542 -11.049 1.00 77.88 267 VAL A CA 1
ATOM 2035 C C . VAL A 1 267 ? -9.903 10.880 -11.504 1.00 77.88 267 VAL A C 1
ATOM 2037 O O . VAL A 1 267 ? -10.376 10.996 -12.631 1.00 77.88 267 VAL A O 1
ATOM 2040 N N . SER A 1 268 ? -9.909 11.879 -10.617 1.00 73.00 268 SER A N 1
ATOM 2041 C CA . SER A 1 268 ? -10.441 13.220 -10.906 1.00 73.00 268 SER A CA 1
ATOM 2042 C C . SER A 1 268 ? -9.741 13.872 -12.107 1.00 73.00 268 SER A C 1
ATOM 2044 O O . SER A 1 268 ? -8.521 13.772 -12.238 1.00 73.00 268 SER A O 1
ATOM 2046 N N . ASP A 1 269 ? -10.488 14.617 -12.927 1.00 71.88 269 ASP A N 1
ATOM 2047 C CA . ASP A 1 269 ? -9.925 15.423 -14.024 1.00 71.88 269 ASP A CA 1
ATOM 2048 C C . ASP A 1 269 ? -8.946 16.501 -13.503 1.00 71.88 269 ASP A C 1
ATOM 2050 O O . ASP A 1 269 ? -8.001 16.876 -14.197 1.00 71.88 269 ASP A O 1
ATOM 2054 N N . ASP A 1 270 ? -9.127 16.956 -12.255 1.00 76.94 270 ASP A N 1
ATOM 2055 C CA . ASP A 1 270 ? -8.259 17.937 -11.585 1.00 76.94 270 ASP A CA 1
ATOM 2056 C C . ASP A 1 270 ? -7.065 17.291 -10.848 1.00 76.94 270 ASP A C 1
ATOM 2058 O O . ASP A 1 270 ? -6.228 17.998 -10.277 1.00 76.94 270 ASP A O 1
ATOM 2062 N N . ALA A 1 271 ? -6.937 15.957 -10.873 1.00 76.88 271 ALA A N 1
ATOM 2063 C CA . ALA A 1 271 ? -5.967 15.227 -10.052 1.00 76.88 271 ALA A CA 1
ATOM 2064 C C . ALA A 1 271 ? -4.512 15.643 -10.303 1.00 76.88 271 ALA A C 1
ATOM 2066 O O . ALA A 1 271 ? -3.704 15.622 -9.380 1.00 76.88 271 ALA A O 1
ATOM 2067 N N . LEU A 1 272 ? -4.156 16.043 -11.530 1.00 77.12 272 LEU A N 1
ATOM 2068 C CA . LEU A 1 272 ? -2.803 16.526 -11.819 1.00 77.12 272 LEU A CA 1
ATOM 2069 C C . LEU A 1 272 ? -2.510 17.860 -11.118 1.00 77.12 272 LEU A C 1
ATOM 2071 O O . LEU A 1 272 ? -1.408 18.047 -10.608 1.00 77.12 272 LEU A O 1
ATOM 2075 N N . GLY A 1 273 ? -3.481 18.775 -11.080 1.00 78.69 273 GLY A N 1
ATOM 2076 C CA . GLY A 1 273 ? -3.335 20.059 -10.394 1.00 78.69 273 GLY A CA 1
ATOM 2077 C C . GLY A 1 273 ? -3.200 19.874 -8.885 1.00 78.69 273 GLY A C 1
ATOM 2078 O O . GLY A 1 273 ? -2.244 20.366 -8.290 1.00 78.69 273 GLY A O 1
ATOM 2079 N N . GLU A 1 274 ? -4.097 19.082 -8.291 1.00 80.62 274 GLU A N 1
ATOM 2080 C CA . GLU A 1 274 ? -4.056 18.747 -6.860 1.00 80.62 274 GLU A CA 1
ATOM 2081 C C . GLU A 1 274 ? -2.744 18.053 -6.472 1.00 80.62 274 GLU A C 1
ATOM 2083 O O . GLU A 1 274 ? -2.137 18.365 -5.445 1.00 80.62 274 GLU A O 1
ATOM 2088 N N . TYR A 1 275 ? -2.267 17.147 -7.328 1.00 79.19 275 TYR A N 1
ATOM 2089 C CA . TYR A 1 275 ? -0.997 16.461 -7.143 1.00 79.19 275 TYR A CA 1
ATOM 2090 C C . TYR A 1 275 ? 0.197 17.430 -7.163 1.00 79.19 275 TYR A C 1
ATOM 2092 O O . TYR A 1 275 ? 1.067 17.359 -6.290 1.00 79.19 275 TYR A O 1
ATOM 2100 N N . VAL A 1 276 ? 0.239 18.364 -8.120 1.00 82.69 276 VAL A N 1
ATOM 2101 C CA . VAL A 1 276 ? 1.298 19.386 -8.192 1.00 82.69 276 VAL A CA 1
ATOM 2102 C C . VAL A 1 276 ? 1.288 20.269 -6.943 1.00 82.69 276 VAL A C 1
ATOM 2104 O O . VAL A 1 276 ? 2.343 20.471 -6.340 1.00 82.69 276 VAL A O 1
ATOM 2107 N N . ASP A 1 277 ? 0.115 20.727 -6.502 1.00 83.81 277 ASP A N 1
ATOM 2108 C CA . ASP A 1 277 ? -0.023 21.544 -5.292 1.00 83.81 277 ASP A CA 1
ATOM 2109 C C . ASP A 1 277 ? 0.476 20.803 -4.037 1.00 83.81 277 ASP A C 1
ATOM 2111 O O . ASP A 1 277 ? 1.181 21.381 -3.197 1.00 83.81 277 ASP A O 1
ATOM 2115 N N . ALA A 1 278 ? 0.167 19.507 -3.919 1.00 81.25 278 ALA A N 1
ATOM 2116 C CA . ALA A 1 278 ? 0.641 18.661 -2.826 1.00 81.25 278 ALA A CA 1
ATOM 2117 C C . ALA A 1 278 ? 2.170 18.491 -2.843 1.00 81.25 278 ALA A C 1
ATOM 2119 O O . ALA A 1 278 ? 2.822 18.618 -1.801 1.00 81.25 278 ALA A O 1
ATOM 2120 N N . MET A 1 279 ? 2.764 18.262 -4.018 1.00 80.88 279 MET A N 1
ATOM 2121 C CA . MET A 1 279 ? 4.220 18.152 -4.166 1.00 80.88 279 MET A CA 1
ATOM 2122 C C . MET A 1 279 ? 4.931 19.467 -3.844 1.00 80.88 279 MET A C 1
ATOM 2124 O O . MET A 1 279 ? 5.947 19.463 -3.147 1.00 80.88 279 MET A O 1
ATOM 2128 N N . GLU A 1 280 ? 4.387 20.609 -4.272 1.00 82.88 280 GLU A N 1
ATOM 2129 C CA . GLU A 1 280 ? 4.931 21.913 -3.897 1.00 82.88 280 GLU A CA 1
ATOM 2130 C C . GLU A 1 280 ? 4.887 22.144 -2.384 1.00 82.88 280 GLU A C 1
ATOM 2132 O O . GLU A 1 280 ? 5.821 22.714 -1.811 1.00 82.88 280 GLU A O 1
ATOM 2137 N N . TYR A 1 281 ? 3.796 21.743 -1.730 1.00 84.38 281 TYR A N 1
ATOM 2138 C CA . TYR A 1 281 ? 3.663 21.846 -0.283 1.00 84.38 281 TYR A CA 1
ATOM 2139 C C . TYR A 1 281 ? 4.722 21.006 0.443 1.00 84.38 281 TYR A C 1
ATOM 2141 O O . TYR A 1 281 ? 5.411 21.532 1.327 1.00 84.38 281 TYR A O 1
ATOM 2149 N N . GLU A 1 282 ? 4.893 19.738 0.053 1.00 81.56 282 GLU A N 1
ATOM 2150 C CA . GLU A 1 282 ? 5.911 18.868 0.647 1.00 81.56 282 GLU A CA 1
ATOM 2151 C C . GLU A 1 282 ? 7.324 19.397 0.372 1.00 81.56 282 GLU A C 1
ATOM 2153 O O . GLU A 1 282 ? 8.114 19.494 1.307 1.00 81.56 282 GLU A O 1
ATOM 2158 N N . ALA A 1 283 ? 7.633 19.879 -0.836 1.00 79.75 283 ALA A N 1
ATOM 2159 C CA . ALA A 1 283 ? 8.921 20.519 -1.113 1.00 79.75 283 ALA A CA 1
ATOM 2160 C C . ALA A 1 283 ? 9.167 21.729 -0.187 1.00 79.75 283 ALA A C 1
ATOM 2162 O O . ALA A 1 283 ? 10.197 21.815 0.485 1.00 79.75 283 ALA A O 1
ATOM 2163 N N . LYS A 1 284 ? 8.185 22.635 -0.053 1.00 80.12 284 LYS A N 1
ATOM 2164 C CA . LYS A 1 284 ? 8.274 23.838 0.804 1.00 80.12 284 LYS A CA 1
ATOM 2165 C C . LYS A 1 284 ? 8.491 23.515 2.286 1.00 80.12 284 LYS A C 1
ATOM 2167 O O . LYS A 1 284 ? 9.103 24.310 3.003 1.00 80.12 284 LYS A O 1
ATOM 2172 N N . LYS A 1 285 ? 7.993 22.378 2.779 1.00 78.88 285 LYS A N 1
ATOM 2173 C CA . LYS A 1 285 ? 8.177 21.928 4.170 1.00 78.88 285 LYS A CA 1
ATOM 2174 C C . LYS A 1 285 ? 9.646 21.660 4.502 1.00 78.88 285 LYS A C 1
ATOM 2176 O O . LYS A 1 285 ? 10.062 21.988 5.613 1.00 78.88 285 LYS A O 1
ATOM 2181 N N . TYR A 1 286 ? 10.413 21.134 3.548 1.00 70.69 286 TYR A N 1
ATOM 2182 C CA . TYR A 1 286 ? 11.831 20.795 3.718 1.00 70.69 286 TYR A CA 1
ATOM 2183 C C . TYR A 1 286 ? 12.798 21.943 3.387 1.00 70.69 286 TYR A C 1
ATOM 2185 O O . TYR A 1 286 ? 13.986 21.839 3.674 1.00 70.69 286 TYR A O 1
ATOM 2193 N N . LEU A 1 287 ? 12.298 23.075 2.881 1.00 71.38 287 LEU A N 1
ATOM 2194 C CA . LEU A 1 287 ? 13.080 24.307 2.691 1.00 71.38 287 LEU A CA 1
ATOM 2195 C C . LEU A 1 287 ? 13.267 25.127 3.988 1.00 71.38 287 LEU A C 1
ATOM 2197 O O . LEU A 1 287 ? 13.810 26.230 3.954 1.00 71.38 287 LEU A O 1
ATOM 2201 N N . LYS A 1 288 ? 12.778 24.634 5.134 1.00 68.81 288 LYS A N 1
ATOM 2202 C CA . LYS A 1 288 ? 12.850 25.318 6.439 1.00 68.81 288 LYS A CA 1
ATOM 2203 C C . LYS A 1 288 ? 14.079 24.878 7.231 1.00 68.81 288 LYS A C 1
ATOM 2205 O O . LYS A 1 288 ? 14.568 23.774 7.046 1.00 68.81 288 LYS A O 1
ATOM 2210 N N . GLU A 1 289 ? 14.554 25.730 8.142 1.00 61.69 289 GLU A N 1
ATOM 2211 C CA . GLU A 1 289 ? 15.729 25.419 8.964 1.00 61.69 289 GLU A CA 1
ATOM 2212 C C . GLU A 1 289 ? 15.518 24.225 9.924 1.00 61.69 289 GLU A C 1
ATOM 2214 O O . GLU A 1 289 ? 14.446 24.108 10.528 1.00 61.69 289 GLU A O 1
ATOM 2219 N N . PRO A 1 290 ? 16.563 23.401 10.154 1.00 62.94 290 PRO A N 1
ATOM 2220 C CA . PRO A 1 290 ? 17.866 23.439 9.482 1.00 62.94 290 PRO A CA 1
ATOM 2221 C C . PRO A 1 290 ? 17.755 22.970 8.026 1.00 62.94 290 PRO A C 1
ATOM 2223 O O . PRO A 1 290 ? 16.933 22.112 7.723 1.00 62.94 290 PRO A O 1
ATOM 2226 N N . ALA A 1 291 ? 18.588 23.538 7.147 1.00 60.97 291 ALA A N 1
ATOM 2227 C CA . ALA A 1 291 ? 18.608 23.176 5.733 1.00 60.97 291 ALA A CA 1
ATOM 2228 C C . ALA A 1 291 ? 18.681 21.651 5.566 1.00 60.97 291 ALA A C 1
ATOM 2230 O O . ALA A 1 291 ? 19.529 20.994 6.178 1.00 60.97 291 ALA A O 1
ATOM 2231 N N . ASN A 1 292 ? 17.768 21.104 4.766 1.00 53.28 292 ASN A N 1
ATOM 2232 C CA . ASN A 1 292 ? 17.829 19.711 4.374 1.00 53.28 292 ASN A CA 1
ATOM 2233 C C . ASN A 1 292 ? 18.962 19.540 3.346 1.00 53.28 292 ASN A C 1
ATOM 2235 O O . ASN A 1 292 ? 19.001 20.260 2.352 1.00 53.28 292 ASN A O 1
ATOM 2239 N N . TYR A 1 293 ? 19.899 18.629 3.615 1.00 53.69 293 TYR A N 1
ATOM 2240 C CA . TYR A 1 293 ? 21.055 18.338 2.752 1.00 53.69 293 TYR A CA 1
ATOM 2241 C C . TYR A 1 293 ? 20.863 17.048 1.931 1.00 53.69 293 TYR A C 1
ATOM 2243 O O . TYR A 1 293 ? 21.839 16.533 1.384 1.00 53.69 293 TYR A O 1
ATOM 2251 N N . GLY A 1 294 ? 19.639 16.504 1.904 1.00 45.34 294 GLY A N 1
ATOM 2252 C CA . GLY A 1 294 ? 19.255 15.296 1.170 1.00 45.34 294 GLY A CA 1
ATOM 2253 C C . GLY A 1 294 ? 17.916 15.455 0.473 1.00 45.34 294 GLY A C 1
ATOM 2254 O O . GLY A 1 294 ? 16.955 15.894 1.146 1.00 45.34 294 GLY A O 1
#

Sequence (294 aa):
MTTARLHDLVESAQALGVELDEQEAADWLAAMNDAEAEALQVDAAHGVFGHRVALLDFDPKALGRLRAIGKIVGIEARPPHVETALALAGSLAQSRIQAHPGDCDYFQRVNIKAETREAAAHILAEVMREKVLAFTHGPGYHLTNVQIGSWPEAVERGGKIRKAGYPIAWTIDEVRAARLHALTTDGKDLEIAWADAAFDPGWTKLDWVVADPERGGLVSASNVLDVTWEAPDGSITPLDGFLDSYFQEVYLDSAALPVFAKLAGHVSDDALGEYVDAMEYEAKKYLKEPANYG

Foldseek 3Di:
DLVVVLVVVVVVCVVVVHDDDSVVSSVLSVCCPDPCQQPWDADPVQQKIARPSLVVQDDSPCLVVLVVVCVLAPQDADPPFKAKWKWFFDLLSRCNVNVDDQATEMEMEIEGEDQDLLVSLQVVLVSLLCSCVVNCDDPFKHWDWWWWAFACAWFQDPNDIDGGRHIDIDDNVCSVVQKDWTAHPVGDIDIDGSSNRSQQGAWGKIWMWGDDVVVPGIHIHMYTYFYWYQHPVRDIATSNRDGADGNNIMTSHNVSVVVVVSSNVVHDPCRVVVVVVVVVVVVVVQPDPPHDPD

pLDDT: mean 88.1, std 11.32, range [45.34, 98.56]

Secondary structure (DSSP, 8-state):
-HHHHHHHHHHHHHHHT----HHHHHHHHHHHTSTTTTSEEEETTTTEEEEHHHHHH--GGGHHHHHHHHHHHSPPPBTTTEEEEEEE-GGGG-TTTTSS-SSEEEEEEEEEE-SSHHHHHHHHHHHHHHHHHHTSEETTEEEEEEEEEE-SS-EEETTEEEPTTSEEEPPHHHHHHTEEEEEETTS-EEEEEHHHHTTS--S-EEEEEEEETTTTEEEEEEEEEEEEEEPTTS-EEESSS-----TT-EES-GGGHHHHHHHHTTS-TTHHHHHHHHHHHHHHHHTSSSPP--